Protein AF-Q110A2-F1 (afdb_monomer)

Solvent-accessible surface area (backbone atoms only — not comparable to full-atom values): 16489 Å² total; per-residue (Å²): 109,70,72,40,54,51,35,33,58,51,44,43,58,76,73,36,93,80,58,82,46,73,66,52,51,67,77,70,32,41,24,58,49,36,51,56,46,36,55,55,13,24,53,37,40,76,70,64,47,73,68,56,16,59,51,45,28,52,52,33,22,73,78,33,41,30,40,49,36,31,67,34,45,72,47,43,24,46,41,41,45,83,15,44,55,21,37,39,32,48,52,20,34,38,27,36,49,21,38,36,27,26,36,21,31,31,30,64,53,90,87,71,85,73,82,22,15,24,36,39,28,37,45,25,37,39,27,42,43,17,36,35,42,16,69,32,46,35,27,34,50,20,36,36,35,57,58,12,33,35,76,64,67,40,68,55,56,23,35,31,39,43,80,71,41,42,80,71,43,87,79,79,69,85,73,62,97,83,62,78,85,80,67,75,62,64,65,61,52,52,53,50,54,50,51,53,50,50,52,53,51,52,53,52,53,51,52,51,54,54,51,59,67,44,44,64,60,52,49,54,63,71,65,36,64,66,73,70,52,56,82,77,54,98,80,75,91,70,61,66,64,63,56,50,52,49,50,54,50,50,53,51,50,52,52,51,51,53,51,52,50,52,52,49,52,52,48,53,63,73,60,54,70,73,78,88,68,92,61,88,87,80,90,83,77,82,78,78,84,79,72,71,68,69,70,79,72,59,93,76,83,136

Organism: Trichodesmium erythraeum (strain IMS101) (NCBI:txid203124)

pLDDT: mean 77.93, std 21.56, range [31.02, 98.81]

Nearest PDB structures (foldseek):
  6wye-assembly1_E-4  TM=9.710E-01  e=3.030E-18  Neisseria gonorrhoeae
  4n69-assembly1_A  TM=9.771E-01  e=6.853E-18  Glycine max
  6wye-assembly2_D  TM=9.401E-01  e=3.825E-18  Neisseria gonorrhoeae
  6wye-assembly2_F-5  TM=9.190E-01  e=1.793E-18  Neisseria gonorrhoeae
  6wye-assembly1_A-3  TM=9.193E-01  e=2.400E-18  Neisseria gonorrhoeae

Mean predicted aligned error: 15.69 Å

Secondary structure (DSSP, 8-state):
-HHHHHHHHHHHHHH-TT---HHHHHHH-HHHHHHHHHHHHHHHHHTT--SHHHHHHHHHHHHHS-EE-TT-EE-TT-EE-S-TT-EE-TT-EE-TT-EE-TT-EEE--SS-SS--S-EE-TT-EE-TT-EEESS-EE-TT-EE-TT-EE-S-B-TT-EEETTTTEE---S-----TT-TT----HHHHHHHHHHHHHHHHHHHHHHHHHHHHHHHHHHHHHT-HHHHHGGG-TT--S-HHHHHHHHHHHHHHHHHHHHHHHHHHHHHHHS------------S---GGG--GGGGT-----

Sequence (302 aa):
MFNTLLADFRIIFERDPAARNWLEVLTCYPGFQALVFHRIAHSLYFHKVPFLPRLISHIARFLTGIEIHPGAVIGQGVFIDHGMGVVIGETAIIGDSCLIYQGVTLGGTGKETGKRHPTLGENVVVGGGAKILGNINIGSNVRIGASSVVLKDVPPNCTVVGIPGRVVDRSGVKVNPLEHGSLPDSEAKVMRALFNRINSLEEQVQLIKILQFQEPELESVVAKPHLKSFANHSNYRLTDLALFNRINYLEEQVKLIKSLQSQLLELDSTVAKPPLKSSANNYSNYDFQDLEIQDFFDGSGI

InterPro domains:
  IPR001451 Hexapeptide repeat [PF00132] (117-151)
  IPR005881 Serine O-acetyltransferase [TIGR01172] (7-166)
  IPR011004 Trimeric LpxA-like superfamily [SSF51161] (3-169)
  IPR018357 Hexapeptide transferase, conserved site [PS00101] (126-154)
  IPR042122 Serine acetyltransferase, N-terminal domain superfamily [G3DSA:1.10.3130.10] (1-66)
  IPR045304 Serine acetyltransferase, LbH domain [cd03354] (64-164)
  IPR053376 Serine acetyltransferase [NF041874] (8-170)

Radius of gyration: 33.34 Å; Cα contacts (8 Å, |Δi|>4): 469; chains: 1; bounding box: 79×40×95 Å

Foldseek 3Di:
DVVQLVQQLVLCVVPPPVCDDSVCSVPPFLQSLLVVLLVVLLVCVVVVPPPPSVVSQVVSCVVRLAHARSQEAEEGNEAEGSRHQHHHDNQEYYEENEYHYALEYQEADDDDPDRGGDYEYANEYEAHNEYEYTHEYEEHLEYEAHNEYEDYHHHYPFYWYDVPTDTQDPDNDNDDSPDNPPGDDPVVVVVVVVVVVVVVVVVVVVVLVVVVVCLVVLVVVLPPVVLVCVVPDDPDPPPPVVSVVVSVVSVVVSVVSVVVVVVVVVVVVVVVDDPPDDDDDDPDPPPPPPPPCVVVPPPDDD

Structure (mmCIF, N/CA/C/O backbone):
data_AF-Q110A2-F1
#
_entry.id   AF-Q110A2-F1
#
loop_
_atom_site.group_PDB
_atom_site.id
_atom_site.type_symbol
_atom_site.label_atom_id
_atom_site.label_alt_id
_atom_site.label_comp_id
_atom_site.label_asym_id
_atom_site.label_entity_id
_atom_site.label_seq_id
_atom_site.pdbx_PDB_ins_code
_atom_site.Cartn_x
_atom_site.Cartn_y
_atom_site.Cartn_z
_atom_site.occupancy
_atom_site.B_iso_or_equiv
_atom_site.auth_seq_id
_atom_site.auth_comp_id
_atom_site.auth_asym_id
_atom_site.auth_atom_id
_atom_site.pdbx_PDB_model_num
ATOM 1 N N . MET A 1 1 ? 4.410 -3.697 -22.179 1.00 82.69 1 MET A N 1
ATOM 2 C CA . MET A 1 1 ? 5.156 -2.538 -21.635 1.00 82.69 1 MET A CA 1
ATOM 3 C C . MET A 1 1 ? 4.561 -1.206 -22.083 1.00 82.69 1 MET A C 1
ATOM 5 O O . MET A 1 1 ? 4.140 -0.459 -21.217 1.00 82.69 1 MET A O 1
ATOM 9 N N . PHE A 1 2 ? 4.472 -0.908 -23.388 1.00 87.88 2 PHE A N 1
ATOM 10 C CA . PHE A 1 2 ? 3.959 0.391 -23.866 1.00 87.88 2 PHE A CA 1
ATOM 11 C C . PHE A 1 2 ? 2.515 0.692 -23.423 1.00 87.88 2 PHE A C 1
ATOM 13 O O . PHE A 1 2 ? 2.272 1.729 -22.818 1.00 87.88 2 PHE A O 1
ATOM 20 N N . ASN A 1 3 ? 1.582 -0.248 -23.623 1.00 91.25 3 ASN A N 1
ATOM 21 C CA . ASN A 1 3 ? 0.187 -0.084 -23.180 1.00 91.25 3 ASN A CA 1
ATOM 22 C C . ASN A 1 3 ? 0.073 0.161 -21.669 1.00 91.25 3 ASN A C 1
ATOM 24 O O . ASN A 1 3 ? -0.741 0.964 -21.232 1.00 91.25 3 ASN A O 1
ATOM 28 N N . THR A 1 4 ? 0.931 -0.491 -20.886 1.00 91.75 4 THR A N 1
ATOM 29 C CA . THR A 1 4 ? 0.972 -0.337 -19.432 1.00 91.75 4 THR A CA 1
ATOM 30 C C . THR A 1 4 ? 1.438 1.059 -19.023 1.00 91.75 4 THR A C 1
ATOM 32 O O . THR A 1 4 ? 0.806 1.689 -18.188 1.00 91.75 4 THR A O 1
ATOM 35 N N . LEU A 1 5 ? 2.498 1.574 -19.654 1.00 92.50 5 LEU A N 1
ATOM 36 C CA . LEU A 1 5 ? 2.976 2.939 -19.417 1.00 92.50 5 LEU A CA 1
ATOM 37 C C . LEU A 1 5 ? 1.936 3.988 -19.813 1.00 92.50 5 LEU A C 1
ATOM 39 O O . LEU A 1 5 ? 1.777 4.987 -19.121 1.00 92.50 5 LEU A O 1
ATOM 43 N N . LEU A 1 6 ? 1.204 3.751 -20.904 1.00 92.69 6 LEU A N 1
ATOM 44 C CA . LEU A 1 6 ? 0.083 4.606 -21.287 1.00 92.69 6 LEU A CA 1
ATOM 45 C C . LEU A 1 6 ? -1.040 4.580 -20.246 1.00 92.69 6 LEU A C 1
ATOM 47 O O . LEU A 1 6 ? -1.625 5.625 -19.981 1.00 92.69 6 LEU A O 1
ATOM 51 N N . ALA A 1 7 ? -1.343 3.419 -19.660 1.00 93.12 7 ALA A N 1
ATOM 52 C CA . ALA A 1 7 ? -2.327 3.311 -18.586 1.00 93.12 7 ALA A CA 1
ATOM 53 C C . ALA A 1 7 ? -1.874 4.067 -17.324 1.00 93.12 7 ALA A C 1
ATOM 55 O O . ALA A 1 7 ? -2.646 4.859 -16.789 1.00 93.12 7 ALA A O 1
ATOM 56 N N . ASP A 1 8 ? -0.614 3.899 -16.904 1.00 92.44 8 ASP A N 1
ATOM 57 C CA . ASP A 1 8 ? -0.038 4.630 -15.761 1.00 92.44 8 ASP A CA 1
ATOM 58 C C . ASP A 1 8 ? -0.031 6.144 -15.987 1.00 92.44 8 ASP A C 1
ATOM 60 O O . ASP A 1 8 ? -0.246 6.919 -15.064 1.00 92.44 8 ASP A O 1
ATOM 64 N N . PHE A 1 9 ? 0.209 6.580 -17.224 1.00 92.69 9 PHE A N 1
ATOM 65 C CA . PHE A 1 9 ? 0.187 7.994 -17.572 1.00 92.69 9 PHE A CA 1
ATOM 66 C C . PHE A 1 9 ? -1.236 8.569 -17.548 1.00 92.69 9 PHE A C 1
ATOM 68 O O . PHE A 1 9 ? -1.459 9.660 -17.032 1.00 92.69 9 PHE A O 1
ATOM 75 N N . ARG A 1 10 ? -2.215 7.836 -18.096 1.00 92.56 10 ARG A N 1
ATOM 76 C CA . ARG A 1 10 ? -3.616 8.281 -18.171 1.00 92.56 10 ARG A CA 1
ATOM 77 C C . ARG A 1 10 ? -4.272 8.378 -16.803 1.00 92.56 10 ARG A C 1
ATOM 79 O O . ARG A 1 10 ? -4.962 9.361 -16.552 1.00 92.56 10 ARG A O 1
ATOM 86 N N . ILE A 1 11 ? -4.027 7.409 -15.919 1.00 92.38 11 ILE A N 1
ATOM 87 C CA . ILE A 1 11 ? -4.703 7.374 -14.618 1.00 92.38 11 ILE A CA 1
ATOM 88 C C . ILE A 1 11 ? -4.364 8.587 -13.740 1.00 92.38 11 ILE A C 1
ATOM 90 O O . ILE A 1 11 ? -5.170 8.980 -12.900 1.00 92.38 11 ILE A O 1
ATOM 94 N N . ILE A 1 12 ? -3.208 9.221 -13.961 1.00 91.75 12 ILE A N 1
ATOM 95 C CA . ILE A 1 12 ? -2.804 10.439 -13.249 1.00 91.75 12 ILE A CA 1
ATOM 96 C C . ILE A 1 12 ? -3.803 11.569 -13.520 1.00 91.75 12 ILE A C 1
ATOM 98 O O . ILE A 1 12 ? -4.275 12.196 -12.581 1.00 91.75 12 ILE A O 1
ATOM 102 N N . PHE A 1 13 ? -4.213 11.766 -14.775 1.00 90.06 13 PHE A N 1
ATOM 103 C CA . PHE A 1 13 ? -5.217 12.777 -15.135 1.00 90.06 13 PHE A CA 1
ATOM 104 C C . PHE A 1 13 ? -6.618 12.450 -14.615 1.00 90.06 13 PHE A C 1
ATOM 106 O O . PHE A 1 13 ? -7.430 13.349 -14.418 1.00 90.06 13 PHE A O 1
ATOM 113 N N . GLU A 1 14 ? -6.922 11.168 -14.416 1.00 88.50 14 GLU A N 1
ATOM 114 C CA . GLU A 1 14 ? -8.217 10.731 -13.891 1.00 88.50 14 GLU A CA 1
ATOM 115 C C . GLU A 1 14 ? -8.322 10.915 -12.374 1.00 88.50 14 GLU A C 1
ATOM 117 O O . GLU A 1 14 ? -9.416 11.148 -11.859 1.00 88.50 14 GLU A O 1
ATOM 122 N N . ARG A 1 15 ? -7.204 10.776 -11.649 1.00 85.06 15 ARG A N 1
ATOM 123 C CA . ARG A 1 15 ? -7.196 10.720 -10.181 1.00 85.06 15 ARG A CA 1
ATOM 124 C C . ARG A 1 15 ? -6.574 11.919 -9.488 1.00 85.06 15 ARG A C 1
ATOM 126 O O . ARG A 1 15 ? -6.902 12.131 -8.324 1.00 85.06 15 ARG A O 1
ATOM 133 N N . ASP A 1 16 ? -5.725 12.685 -10.162 1.00 87.56 16 ASP A N 1
ATOM 134 C CA . ASP A 1 16 ? -5.108 13.880 -9.600 1.00 87.56 16 ASP A CA 1
ATOM 135 C C . ASP A 1 16 ? -5.661 15.159 -10.255 1.00 87.56 16 ASP A C 1
ATOM 137 O O . ASP A 1 16 ? -5.302 15.489 -11.388 1.00 87.56 16 ASP A O 1
ATOM 141 N N . PRO A 1 17 ? -6.499 15.935 -9.541 1.00 84.19 17 PRO A N 1
ATOM 142 C CA . PRO A 1 17 ? -6.991 17.226 -10.018 1.00 84.19 17 PRO A CA 1
ATOM 143 C C . PRO A 1 17 ? -5.889 18.265 -10.292 1.00 84.19 17 PRO A C 1
ATOM 145 O O . PRO A 1 17 ? -6.146 19.262 -10.973 1.00 84.19 17 PRO A O 1
ATOM 148 N N . ALA A 1 18 ? -4.683 18.082 -9.743 1.00 83.50 18 ALA A N 1
ATOM 149 C CA . ALA A 1 18 ? -3.544 18.963 -9.982 1.00 83.50 18 ALA A CA 1
ATOM 150 C C . ALA A 1 18 ? -2.859 18.698 -11.333 1.00 83.50 18 ALA A C 1
ATOM 152 O O . ALA A 1 18 ? -2.203 19.600 -11.855 1.00 83.50 18 ALA A O 1
ATOM 153 N N . ALA A 1 19 ? -3.064 17.524 -11.943 1.00 85.31 19 ALA A N 1
ATOM 154 C CA . ALA A 1 19 ? -2.445 17.141 -13.207 1.00 85.31 19 ALA A CA 1
ATOM 155 C C . ALA A 1 19 ? -3.079 17.885 -14.396 1.00 85.31 19 ALA A C 1
ATOM 157 O O . ALA A 1 19 ? -4.007 17.405 -15.048 1.00 85.31 19 ALA A O 1
ATOM 158 N N . ARG A 1 20 ? -2.576 19.087 -14.703 1.00 85.12 20 ARG A N 1
ATOM 159 C CA . ARG A 1 20 ? -3.152 19.955 -15.749 1.00 85.12 20 ARG A CA 1
ATOM 160 C C . ARG A 1 20 ? -2.524 19.774 -17.124 1.00 85.12 20 ARG A C 1
ATOM 162 O O . ARG A 1 20 ? -3.177 20.063 -18.125 1.00 85.12 20 ARG A O 1
ATOM 169 N N . ASN A 1 21 ? -1.265 19.343 -17.193 1.00 88.94 21 ASN A N 1
ATOM 170 C CA . ASN A 1 21 ? -0.522 19.264 -18.448 1.00 88.94 21 ASN A CA 1
ATOM 171 C C . ASN A 1 21 ? 0.341 17.998 -18.553 1.00 88.94 21 ASN A C 1
ATOM 173 O O . ASN A 1 21 ? 0.961 17.556 -17.590 1.00 88.94 21 ASN A O 1
ATOM 177 N N . TRP A 1 22 ? 0.453 17.457 -19.766 1.00 89.69 22 TRP A N 1
ATOM 178 C CA . TRP A 1 22 ? 1.228 16.246 -20.055 1.00 89.69 22 TRP A CA 1
ATOM 179 C C . TRP A 1 22 ? 2.722 16.398 -19.760 1.00 89.69 22 TRP A C 1
ATOM 181 O O . TRP A 1 22 ? 3.347 15.451 -19.283 1.00 89.69 22 TRP A O 1
ATOM 191 N N . LEU A 1 23 ? 3.290 17.583 -20.012 1.00 90.19 23 LEU A N 1
ATOM 192 C CA . LEU A 1 23 ? 4.708 17.836 -19.762 1.00 90.19 23 LEU A CA 1
ATOM 193 C C . LEU A 1 23 ? 5.007 17.832 -18.262 1.00 90.19 23 LEU A C 1
ATOM 195 O O . LEU A 1 23 ? 5.998 17.248 -17.847 1.00 90.19 23 LEU A O 1
ATOM 199 N N . GLU A 1 24 ? 4.114 18.417 -17.462 1.00 89.25 24 GLU A N 1
ATOM 200 C CA . GLU A 1 24 ? 4.211 18.428 -16.001 1.00 89.25 24 GLU A CA 1
ATOM 201 C C . GLU A 1 24 ? 4.174 17.005 -15.438 1.00 89.25 24 GLU A C 1
ATOM 203 O O . GLU A 1 24 ? 5.034 16.641 -14.642 1.00 89.25 24 GLU A O 1
ATOM 208 N N . VAL A 1 25 ? 3.257 16.163 -15.923 1.00 88.44 25 VAL A N 1
ATOM 209 C CA . VAL A 1 25 ? 3.207 14.749 -15.528 1.00 88.44 25 VAL A CA 1
ATOM 210 C C . VAL A 1 25 ? 4.492 14.011 -15.908 1.00 88.44 25 VAL A C 1
ATOM 212 O O . VAL A 1 25 ? 5.025 13.229 -15.127 1.00 88.44 25 VAL A O 1
ATOM 215 N N . LEU A 1 26 ? 5.059 14.283 -17.082 1.00 88.88 26 LEU A N 1
ATOM 216 C CA . LEU A 1 26 ? 6.294 13.626 -17.499 1.00 88.88 26 LEU A CA 1
ATOM 217 C C . LEU A 1 26 ? 7.513 14.064 -16.661 1.00 88.88 26 LEU A C 1
ATOM 219 O O . LEU A 1 26 ? 8.340 13.228 -16.287 1.00 88.88 26 LEU A O 1
ATOM 223 N N . THR A 1 27 ? 7.646 15.360 -16.363 1.00 87.62 27 THR A N 1
ATOM 224 C CA . THR A 1 27 ? 8.862 15.925 -15.749 1.00 87.62 27 THR A CA 1
ATOM 225 C C . THR A 1 27 ? 8.792 16.082 -14.234 1.00 87.62 27 THR A C 1
ATOM 227 O O . THR A 1 27 ? 9.838 16.064 -13.589 1.00 87.62 27 THR A O 1
ATOM 230 N N . CYS A 1 28 ? 7.597 16.218 -13.662 1.00 90.88 28 CYS A N 1
ATOM 231 C CA . CYS A 1 28 ? 7.397 16.624 -12.268 1.00 90.88 28 CYS A CA 1
ATOM 232 C C . CYS A 1 28 ? 6.637 15.596 -11.415 1.00 90.88 28 CYS A C 1
ATOM 234 O O . CYS A 1 28 ? 6.449 15.849 -10.229 1.00 90.88 28 CYS A O 1
ATOM 236 N N . TYR A 1 29 ? 6.227 14.444 -11.965 1.00 94.38 29 TYR A N 1
ATOM 237 C CA . TYR A 1 29 ? 5.574 13.385 -11.185 1.00 94.38 29 TYR A CA 1
ATOM 238 C C . TYR A 1 29 ? 6.570 12.264 -10.850 1.00 94.38 29 TYR A C 1
ATOM 240 O O . TYR A 1 29 ? 6.778 11.354 -11.665 1.00 94.38 29 TYR A O 1
ATOM 248 N N . PRO A 1 30 ? 7.173 12.271 -9.643 1.00 95.69 30 PRO A N 1
ATOM 249 C CA . PRO A 1 30 ? 8.173 11.275 -9.257 1.00 95.69 30 PRO A CA 1
ATOM 250 C C . PRO A 1 30 ? 7.595 9.855 -9.234 1.00 95.69 30 PRO A C 1
ATOM 252 O O . PRO A 1 30 ? 8.299 8.906 -9.572 1.00 95.69 30 PRO A O 1
ATOM 255 N N . GLY A 1 31 ? 6.304 9.707 -8.911 1.00 96.62 31 GLY A N 1
ATOM 256 C CA . GLY A 1 31 ? 5.592 8.430 -8.956 1.00 96.62 31 GLY A CA 1
ATOM 257 C C . GLY A 1 31 ? 5.600 7.781 -10.336 1.00 96.62 31 GLY A C 1
ATOM 258 O O . GLY A 1 31 ? 5.978 6.617 -10.477 1.00 96.62 31 GLY A O 1
ATOM 259 N N . PHE A 1 32 ? 5.255 8.552 -11.371 1.00 96.88 32 PHE A N 1
ATOM 260 C CA . PHE A 1 32 ? 5.284 8.082 -12.754 1.00 96.88 32 PHE A CA 1
ATOM 261 C C . PHE A 1 32 ? 6.707 7.722 -13.194 1.00 96.88 32 PHE A C 1
ATOM 263 O O . PHE A 1 32 ? 6.941 6.644 -13.742 1.00 96.88 32 PHE A O 1
ATOM 270 N N . GLN A 1 33 ? 7.678 8.588 -12.894 1.00 97.31 33 GLN A N 1
ATOM 271 C CA . GLN A 1 33 ? 9.085 8.352 -13.224 1.00 97.31 33 GLN A CA 1
ATOM 272 C C . GLN A 1 33 ? 9.612 7.066 -12.571 1.00 97.31 33 GLN A C 1
ATOM 274 O O . GLN A 1 33 ? 10.248 6.250 -13.241 1.00 97.31 33 GLN A O 1
ATOM 279 N N . ALA A 1 34 ? 9.299 6.830 -11.293 1.00 98.06 34 ALA A N 1
ATOM 280 C CA . ALA A 1 34 ? 9.682 5.611 -10.586 1.00 98.06 34 ALA A CA 1
ATOM 281 C C . ALA A 1 34 ? 9.083 4.350 -11.229 1.00 98.06 34 ALA A C 1
ATOM 283 O O . ALA A 1 34 ? 9.788 3.350 -11.374 1.00 98.06 34 ALA A O 1
ATOM 284 N N . LEU A 1 35 ? 7.822 4.401 -11.676 1.00 98.00 35 LEU A N 1
ATOM 285 C CA . LEU A 1 35 ? 7.184 3.297 -12.400 1.00 98.00 35 LEU A CA 1
ATOM 286 C C . LEU A 1 35 ? 7.859 3.025 -13.750 1.00 98.00 35 LEU A C 1
ATOM 288 O O . LEU A 1 35 ? 8.093 1.862 -14.084 1.00 98.00 35 LEU A O 1
ATOM 292 N N . VAL A 1 36 ? 8.245 4.063 -14.501 1.00 97.56 36 VAL A N 1
ATOM 293 C CA . VAL A 1 36 ? 9.000 3.913 -15.759 1.00 97.56 36 VAL A CA 1
ATOM 294 C C . VAL A 1 36 ? 10.318 3.176 -15.513 1.00 97.56 36 VAL A C 1
ATOM 296 O O . VAL A 1 36 ? 10.586 2.157 -16.158 1.00 97.56 36 VAL A O 1
ATOM 299 N N . PHE A 1 37 ? 11.121 3.640 -14.549 1.00 98.12 37 PHE A N 1
ATOM 300 C CA . PHE A 1 37 ? 12.378 2.980 -14.191 1.00 98.12 37 PHE A CA 1
ATOM 301 C C . PHE A 1 37 ? 12.156 1.546 -13.709 1.00 98.12 37 PHE A C 1
ATOM 303 O O . PHE A 1 37 ? 12.882 0.641 -14.129 1.00 98.12 37 PHE A O 1
ATOM 310 N N . HIS A 1 38 ? 11.145 1.322 -12.866 1.00 98.44 38 HIS A N 1
ATOM 311 C CA . HIS A 1 38 ? 10.806 -0.006 -12.374 1.00 98.44 38 HIS A CA 1
ATOM 312 C C . HIS A 1 38 ? 10.453 -0.951 -13.520 1.00 98.44 38 HIS A C 1
ATOM 314 O O . HIS A 1 38 ? 10.987 -2.050 -13.555 1.00 98.44 38 HIS A O 1
ATOM 320 N N . ARG A 1 39 ? 9.630 -0.549 -14.494 1.00 97.75 39 ARG A N 1
ATOM 321 C CA . ARG A 1 39 ? 9.241 -1.428 -15.611 1.00 97.75 39 ARG A CA 1
ATOM 322 C C . ARG A 1 39 ? 10.437 -1.850 -16.469 1.00 97.75 39 ARG A C 1
ATOM 324 O O . ARG A 1 39 ? 10.504 -3.006 -16.887 1.00 97.75 39 ARG A O 1
ATOM 331 N N . ILE A 1 40 ? 11.408 -0.956 -16.671 1.00 97.69 40 ILE A N 1
ATOM 332 C CA . ILE A 1 40 ? 12.677 -1.280 -17.344 1.00 97.69 40 ILE A CA 1
ATOM 333 C C . ILE A 1 40 ? 13.502 -2.251 -16.487 1.00 97.69 40 ILE A C 1
ATOM 335 O O . ILE A 1 40 ? 13.928 -3.300 -16.975 1.00 97.69 40 ILE A O 1
ATOM 339 N N . ALA A 1 41 ? 13.695 -1.937 -15.202 1.00 98.19 41 ALA A N 1
ATOM 340 C CA . ALA A 1 41 ? 14.454 -2.772 -14.272 1.00 98.19 41 ALA A CA 1
ATOM 341 C C . ALA A 1 41 ? 13.836 -4.169 -14.110 1.00 98.19 41 ALA A C 1
ATOM 343 O O . ALA A 1 41 ? 14.550 -5.165 -14.144 1.00 98.19 41 ALA A O 1
ATOM 344 N N . HIS A 1 42 ? 12.516 -4.246 -13.986 1.00 98.19 42 HIS A N 1
ATOM 345 C CA . HIS A 1 42 ? 11.735 -5.470 -13.877 1.00 98.19 42 HIS A CA 1
ATOM 346 C C . HIS A 1 42 ? 11.916 -6.346 -15.115 1.00 98.19 42 HIS A C 1
ATOM 348 O O . HIS A 1 42 ? 12.248 -7.521 -14.990 1.00 98.19 42 HIS A O 1
ATOM 354 N N . SER A 1 43 ? 11.813 -5.768 -16.318 1.00 97.25 43 SER A N 1
ATOM 355 C CA . SER A 1 43 ? 12.091 -6.502 -17.555 1.00 97.25 43 SER A CA 1
ATOM 356 C C . SER A 1 43 ? 13.495 -7.118 -17.534 1.00 97.25 43 SER A C 1
ATOM 358 O O . SER A 1 43 ? 13.644 -8.324 -17.724 1.00 97.25 43 SER A O 1
ATOM 360 N N . LEU A 1 44 ? 14.528 -6.335 -17.207 1.00 97.62 44 LEU A N 1
ATOM 361 C CA . LEU A 1 44 ? 15.908 -6.832 -17.122 1.00 97.62 44 LEU A CA 1
ATOM 362 C C . LEU A 1 44 ? 16.091 -7.900 -16.027 1.00 97.62 44 LEU A C 1
ATOM 364 O O . LEU A 1 44 ? 16.826 -8.867 -16.229 1.00 97.62 44 LEU A O 1
ATOM 368 N N . TYR A 1 45 ? 15.403 -7.754 -14.892 1.00 97.38 45 TYR A N 1
ATOM 369 C CA . TYR A 1 45 ? 15.411 -8.721 -13.792 1.00 97.38 45 TYR A CA 1
ATOM 370 C C . TYR A 1 45 ? 14.851 -10.077 -14.239 1.00 97.38 45 TYR A C 1
ATOM 372 O O . TYR A 1 45 ? 15.476 -11.109 -13.997 1.00 97.38 45 TYR A O 1
ATOM 380 N N . PHE A 1 46 ? 13.735 -10.086 -14.974 1.00 94.81 46 PHE A N 1
ATOM 381 C CA . PHE A 1 46 ? 13.139 -11.312 -15.519 1.00 94.81 46 PHE A CA 1
ATOM 382 C C . PHE A 1 46 ? 13.982 -11.962 -16.622 1.00 94.81 46 PHE A C 1
ATOM 384 O O . PHE A 1 46 ? 14.015 -13.188 -16.725 1.00 94.81 46 PHE A O 1
ATOM 391 N N . HIS A 1 47 ? 14.743 -11.172 -17.383 1.00 96.50 47 HIS A N 1
ATOM 392 C CA . HIS A 1 47 ? 15.750 -11.684 -18.322 1.00 96.50 47 HIS A CA 1
ATOM 393 C C . HIS A 1 47 ? 17.042 -12.154 -17.629 1.00 96.50 47 HIS A C 1
ATOM 395 O O . HIS A 1 47 ? 18.013 -12.491 -18.304 1.00 96.50 47 HIS A O 1
ATOM 401 N N . LYS A 1 48 ? 17.062 -12.200 -16.288 1.00 96.12 48 LYS A N 1
ATOM 402 C CA . LYS A 1 48 ? 18.197 -12.639 -15.463 1.00 96.12 48 LYS A CA 1
ATOM 403 C C . LYS A 1 48 ? 19.472 -11.823 -15.698 1.00 96.12 48 LYS A C 1
ATOM 405 O O . LYS A 1 48 ? 20.575 -12.333 -15.504 1.00 96.12 48 LYS A O 1
ATOM 410 N N . VAL A 1 49 ? 19.338 -10.552 -16.084 1.00 96.44 49 VAL A N 1
ATOM 411 C CA . VAL A 1 49 ? 20.485 -9.644 -16.186 1.00 96.44 49 VAL A CA 1
ATOM 412 C C . VAL A 1 49 ? 21.004 -9.366 -14.769 1.00 96.44 49 VAL A C 1
ATOM 414 O O . VAL A 1 49 ? 20.252 -8.851 -13.935 1.00 96.44 49 VAL A O 1
ATOM 417 N N . PRO A 1 50 ? 22.269 -9.694 -14.454 1.00 93.75 50 PRO A N 1
ATOM 418 C CA . PRO A 1 50 ? 22.813 -9.490 -13.118 1.00 93.75 50 PRO A CA 1
ATOM 419 C C . PRO A 1 50 ? 23.059 -8.001 -12.857 1.00 93.75 50 PRO A C 1
ATOM 421 O O . PRO A 1 50 ? 23.402 -7.266 -13.780 1.00 93.75 50 PRO A O 1
ATOM 424 N N . PHE A 1 51 ? 22.953 -7.577 -11.590 1.00 96.19 51 PHE A N 1
ATOM 425 C CA . PHE A 1 51 ? 23.324 -6.248 -11.062 1.00 96.19 51 PHE A CA 1
ATOM 426 C C . PHE A 1 51 ? 22.556 -5.032 -11.623 1.00 96.19 51 PHE A C 1
ATOM 428 O O . PHE A 1 51 ? 22.036 -4.229 -10.847 1.00 96.19 51 PHE A O 1
ATOM 435 N N . LEU A 1 52 ? 22.431 -4.900 -12.943 1.00 97.69 52 LEU A N 1
ATOM 436 C CA . LEU A 1 52 ? 21.859 -3.751 -13.637 1.00 97.69 52 LEU A CA 1
ATOM 437 C C . LEU A 1 52 ? 20.417 -3.416 -13.210 1.00 97.69 52 LEU A C 1
ATOM 439 O O . LEU A 1 52 ? 20.165 -2.243 -12.936 1.00 97.69 52 LEU A O 1
ATOM 443 N N . PRO A 1 53 ? 19.484 -4.382 -13.045 1.00 98.06 53 PRO A N 1
ATOM 444 C CA . PRO A 1 53 ? 18.153 -4.086 -12.509 1.00 98.06 53 PRO A CA 1
ATOM 445 C C . PRO A 1 53 ? 18.205 -3.397 -11.144 1.00 98.06 53 PRO A C 1
ATOM 447 O O . PRO A 1 53 ? 17.486 -2.431 -10.886 1.00 98.06 53 PRO A O 1
ATOM 450 N N . ARG A 1 54 ? 19.088 -3.882 -10.260 1.00 97.62 54 ARG A N 1
ATOM 451 C CA . ARG A 1 54 ? 19.242 -3.342 -8.909 1.00 97.62 54 ARG A CA 1
ATOM 452 C C . ARG A 1 54 ? 19.864 -1.948 -8.957 1.00 97.62 54 ARG A C 1
ATOM 454 O O . ARG A 1 54 ? 19.375 -1.056 -8.268 1.00 97.62 54 ARG A O 1
ATOM 461 N N . LEU A 1 55 ? 20.868 -1.728 -9.805 1.00 98.25 55 LEU A N 1
ATOM 462 C CA . LEU A 1 55 ? 21.444 -0.399 -10.015 1.00 98.25 55 LEU A CA 1
ATOM 463 C C . LEU A 1 55 ? 20.386 0.608 -10.497 1.00 98.25 55 LEU A C 1
ATOM 465 O O . LEU A 1 55 ? 20.270 1.681 -9.910 1.00 98.25 55 LEU A O 1
ATOM 469 N N . ILE A 1 56 ? 19.565 0.242 -11.489 1.00 98.38 56 ILE A N 1
ATOM 470 C CA . ILE A 1 56 ? 18.469 1.092 -11.987 1.00 98.38 56 ILE A CA 1
ATOM 471 C C . ILE A 1 56 ? 17.492 1.432 -10.858 1.00 98.38 56 ILE A C 1
ATOM 473 O O . ILE A 1 56 ? 17.135 2.598 -10.704 1.00 98.38 56 ILE A O 1
ATOM 477 N N . SER A 1 57 ? 17.111 0.458 -10.020 1.00 98.00 57 SER A N 1
ATOM 478 C CA . SER A 1 57 ? 16.227 0.728 -8.874 1.00 98.00 57 SER A CA 1
ATOM 479 C C . SER A 1 57 ? 16.822 1.727 -7.873 1.00 98.00 57 SER A C 1
ATOM 481 O O . SER A 1 57 ? 16.100 2.565 -7.339 1.00 98.00 57 SER A O 1
ATOM 483 N N . HIS A 1 58 ? 18.141 1.704 -7.655 1.00 97.94 58 HIS A N 1
ATOM 484 C CA . HIS A 1 58 ? 18.813 2.659 -6.771 1.00 97.94 58 HIS A CA 1
ATOM 485 C C . HIS A 1 58 ? 18.935 4.057 -7.380 1.00 97.94 58 HIS A C 1
ATOM 487 O O . HIS A 1 58 ? 18.793 5.037 -6.650 1.00 97.94 58 HIS A O 1
ATOM 493 N N . ILE A 1 59 ? 19.155 4.159 -8.694 1.00 98.31 59 ILE A N 1
ATOM 494 C CA . ILE A 1 59 ? 19.123 5.440 -9.414 1.00 98.31 59 ILE A CA 1
ATOM 495 C C . ILE A 1 59 ? 17.714 6.036 -9.340 1.00 98.31 59 ILE A C 1
ATOM 497 O O . ILE A 1 59 ? 17.565 7.199 -8.973 1.00 98.31 59 ILE A O 1
ATOM 501 N N . ALA A 1 60 ? 16.679 5.232 -9.599 1.00 97.94 60 ALA A N 1
ATOM 502 C CA . ALA A 1 60 ? 15.288 5.660 -9.480 1.00 97.94 60 ALA A CA 1
ATOM 503 C C . ALA A 1 60 ? 14.982 6.173 -8.068 1.00 97.94 60 ALA A C 1
ATOM 505 O O . ALA A 1 60 ? 14.445 7.270 -7.919 1.00 97.94 60 ALA A O 1
ATOM 506 N N . ARG A 1 61 ? 15.408 5.438 -7.032 1.00 98.12 61 ARG A N 1
ATOM 507 C CA . ARG A 1 61 ? 15.275 5.863 -5.633 1.00 98.12 61 ARG A CA 1
ATOM 508 C C . ARG A 1 61 ? 15.970 7.191 -5.358 1.00 98.12 61 ARG A C 1
ATOM 510 O O . ARG A 1 61 ? 15.403 8.032 -4.673 1.00 98.12 61 ARG A O 1
ATOM 517 N N . PHE A 1 62 ? 17.184 7.379 -5.867 1.00 97.94 62 PHE A N 1
ATOM 518 C CA . PHE A 1 62 ? 17.933 8.620 -5.679 1.00 97.94 62 PHE A CA 1
ATOM 519 C C . PHE A 1 62 ? 17.232 9.825 -6.3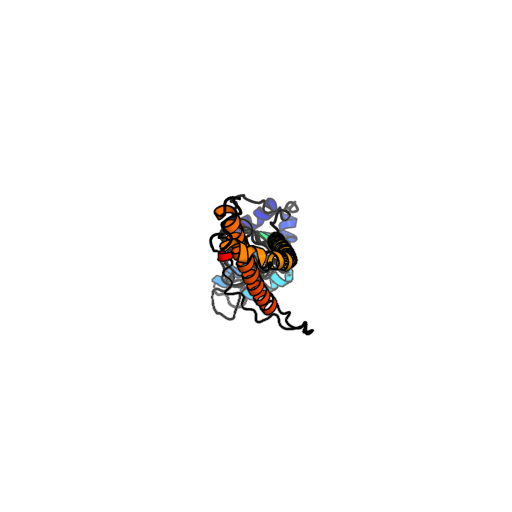24 1.00 97.94 62 PHE A C 1
ATOM 521 O O . PHE A 1 62 ? 17.183 10.889 -5.719 1.00 97.94 62 PHE A O 1
ATOM 528 N N . LEU A 1 63 ? 16.659 9.648 -7.518 1.00 97.19 63 LEU A N 1
ATOM 529 C CA . LEU A 1 63 ? 15.992 10.723 -8.259 1.00 97.19 63 LEU A CA 1
ATOM 530 C C . LEU A 1 63 ? 14.579 11.036 -7.747 1.00 97.19 63 LEU A C 1
ATOM 532 O O . LEU A 1 63 ? 14.157 12.186 -7.797 1.00 97.19 63 LEU A O 1
ATOM 536 N N . THR A 1 64 ? 13.842 10.024 -7.280 1.00 97.62 64 THR A N 1
ATOM 537 C CA . THR A 1 64 ? 12.397 10.142 -6.989 1.00 97.62 64 THR A CA 1
ATOM 538 C C . THR A 1 64 ? 12.039 10.013 -5.508 1.00 97.62 64 THR A C 1
ATOM 540 O O . THR A 1 64 ? 10.925 10.349 -5.119 1.00 97.62 64 THR A O 1
ATOM 543 N N . GLY A 1 65 ? 12.942 9.491 -4.671 1.00 97.94 65 GLY A N 1
ATOM 544 C CA . GLY A 1 65 ? 12.647 9.143 -3.278 1.00 97.94 65 GLY A CA 1
ATOM 545 C C . GLY A 1 65 ? 11.782 7.886 -3.100 1.00 97.94 65 GLY A C 1
ATOM 546 O O . GLY A 1 65 ? 11.406 7.576 -1.969 1.00 97.94 65 GLY A O 1
ATOM 547 N N . ILE A 1 66 ? 11.474 7.162 -4.185 1.00 98.69 66 ILE A N 1
ATOM 548 C CA . ILE A 1 66 ? 10.646 5.947 -4.193 1.00 98.69 66 ILE A CA 1
ATOM 549 C C . ILE A 1 66 ? 11.545 4.722 -4.397 1.00 98.69 66 ILE A C 1
ATOM 551 O O . ILE A 1 66 ? 12.254 4.615 -5.399 1.00 98.69 66 ILE A O 1
ATOM 555 N N . GLU A 1 67 ? 11.506 3.763 -3.473 1.00 98.50 67 GLU A N 1
ATOM 556 C CA . GLU A 1 67 ? 12.222 2.493 -3.601 1.00 98.50 67 GLU A CA 1
ATOM 557 C C . GLU A 1 67 ? 11.279 1.386 -4.080 1.00 98.50 67 GLU A C 1
ATOM 559 O O . GLU A 1 67 ? 10.376 0.969 -3.358 1.00 98.50 67 GLU A O 1
ATOM 564 N N . ILE A 1 68 ? 11.518 0.869 -5.289 1.00 98.69 68 ILE A N 1
ATOM 565 C CA . ILE A 1 68 ? 10.796 -0.287 -5.834 1.00 98.69 68 ILE A CA 1
ATOM 566 C C . ILE A 1 68 ? 11.804 -1.368 -6.196 1.00 98.69 68 ILE A C 1
ATOM 568 O O . ILE A 1 68 ? 12.662 -1.175 -7.061 1.00 98.69 68 ILE A O 1
ATOM 572 N N . HIS A 1 69 ? 11.697 -2.528 -5.556 1.00 98.50 69 HIS A N 1
ATOM 573 C CA . HIS A 1 69 ? 12.537 -3.663 -5.904 1.00 98.50 69 HIS A CA 1
ATOM 574 C C . HIS A 1 69 ? 12.235 -4.150 -7.340 1.00 98.50 69 HIS A C 1
ATOM 576 O O . HIS A 1 69 ? 11.062 -4.297 -7.685 1.00 98.50 69 HIS A O 1
ATOM 582 N N . PRO A 1 70 ? 13.242 -4.481 -8.176 1.00 98.38 70 PRO A N 1
ATOM 583 C CA . PRO A 1 70 ? 13.002 -4.950 -9.549 1.00 98.38 70 PRO A CA 1
ATOM 584 C C . PRO A 1 70 ? 12.112 -6.196 -9.646 1.00 98.38 70 PRO A C 1
ATOM 586 O O . PRO A 1 70 ? 11.342 -6.326 -10.586 1.00 98.38 70 PRO A O 1
ATOM 589 N N . GLY A 1 71 ? 12.197 -7.092 -8.660 1.00 97.75 71 GLY A N 1
ATOM 590 C CA . GLY A 1 71 ? 11.360 -8.296 -8.565 1.00 97.75 71 GLY A CA 1
ATOM 591 C C . GLY A 1 71 ? 9.880 -8.066 -8.220 1.00 97.75 71 GLY A C 1
ATOM 592 O O . GLY A 1 71 ? 9.089 -8.989 -8.402 1.00 97.75 71 GLY A O 1
ATOM 593 N N . ALA A 1 72 ? 9.492 -6.869 -7.755 1.00 98.38 72 ALA A N 1
ATOM 594 C CA . ALA A 1 72 ? 8.094 -6.575 -7.439 1.00 98.38 72 ALA A CA 1
ATOM 595 C C . ALA A 1 72 ? 7.232 -6.662 -8.705 1.00 98.38 72 ALA A C 1
ATOM 597 O O . ALA A 1 72 ? 7.676 -6.266 -9.781 1.00 98.38 72 ALA A O 1
ATOM 598 N N . VAL A 1 73 ? 6.002 -7.156 -8.581 1.00 98.50 73 VAL A N 1
ATOM 599 C CA . VAL A 1 73 ? 5.051 -7.251 -9.694 1.00 98.50 73 VAL A CA 1
ATOM 600 C C . VAL A 1 73 ? 4.036 -6.125 -9.558 1.00 98.50 73 VAL A C 1
ATOM 602 O O . VAL A 1 73 ? 3.316 -6.063 -8.564 1.00 98.50 73 VAL A O 1
ATOM 605 N N . ILE A 1 74 ? 3.981 -5.237 -10.550 1.00 98.50 74 ILE A N 1
ATOM 606 C CA . ILE A 1 74 ? 3.106 -4.060 -10.538 1.00 98.50 74 ILE A CA 1
ATOM 607 C C . ILE A 1 74 ? 2.191 -4.076 -11.762 1.00 98.50 74 ILE A C 1
ATOM 609 O O . ILE A 1 74 ? 2.668 -4.051 -12.904 1.00 98.50 74 ILE A O 1
ATOM 613 N N . GLY A 1 75 ? 0.886 -4.080 -11.491 1.00 97.69 75 GLY A N 1
ATOM 614 C CA . GLY A 1 75 ? -0.197 -4.014 -12.463 1.00 97.69 75 GLY A CA 1
ATOM 615 C C . GLY A 1 75 ? -0.218 -2.730 -13.296 1.00 97.69 75 GLY A C 1
ATOM 616 O O . GLY A 1 75 ? 0.720 -1.923 -13.295 1.00 97.69 75 GLY A O 1
ATOM 617 N N . GLN A 1 76 ? -1.287 -2.555 -14.063 1.00 96.94 76 GLN A N 1
ATOM 618 C CA . GLN A 1 76 ? -1.493 -1.410 -14.948 1.00 96.94 76 GLN A CA 1
ATOM 619 C C . GLN A 1 76 ? -2.271 -0.301 -14.246 1.00 96.94 76 GLN A C 1
ATOM 621 O O . GLN A 1 76 ? -3.163 -0.572 -13.442 1.00 96.94 76 GLN A O 1
ATOM 626 N N . GLY A 1 77 ? -1.958 0.954 -14.575 1.00 95.25 77 GLY A N 1
ATOM 627 C CA . GLY A 1 77 ? -2.661 2.092 -13.991 1.00 95.25 77 GLY A CA 1
ATOM 628 C C . GLY A 1 77 ? -2.383 2.223 -12.496 1.00 95.25 77 GLY A C 1
ATOM 629 O O . GLY A 1 77 ? -3.242 2.666 -11.750 1.00 95.25 77 GLY A O 1
ATOM 630 N N . VAL A 1 78 ? -1.212 1.804 -12.018 1.00 97.56 78 VAL A N 1
ATOM 631 C CA . VAL A 1 78 ? -0.848 2.077 -10.624 1.00 97.56 78 VAL A CA 1
ATOM 632 C C . VAL A 1 78 ? -0.443 3.539 -10.531 1.00 97.56 78 VAL A C 1
ATOM 634 O O . VAL A 1 78 ? 0.393 4.005 -11.301 1.00 97.56 78 VAL A O 1
ATOM 637 N N . PHE A 1 79 ? -1.027 4.261 -9.581 1.00 97.19 79 PHE A N 1
ATOM 638 C CA . PHE A 1 79 ? -0.705 5.655 -9.328 1.00 97.19 79 PHE A CA 1
ATOM 639 C C . PHE A 1 79 ? 0.003 5.781 -7.979 1.00 97.19 79 PHE A C 1
ATOM 641 O O . PHE A 1 79 ? -0.556 5.446 -6.936 1.00 97.19 79 PHE A O 1
ATOM 648 N N . ILE A 1 80 ? 1.254 6.242 -8.007 1.00 97.69 80 ILE A N 1
ATOM 649 C CA . ILE A 1 80 ? 2.006 6.607 -6.807 1.00 97.69 80 ILE A CA 1
ATOM 650 C C . ILE A 1 80 ? 1.945 8.130 -6.683 1.00 97.69 80 ILE A C 1
ATOM 652 O O . ILE A 1 80 ? 2.613 8.832 -7.441 1.00 97.69 80 ILE A O 1
ATOM 656 N N . ASP A 1 81 ? 1.138 8.629 -5.755 1.00 94.88 81 ASP A N 1
ATOM 657 C CA . ASP A 1 81 ? 0.934 10.062 -5.557 1.00 94.88 81 ASP A CA 1
ATOM 658 C C . ASP A 1 81 ? 1.870 10.607 -4.472 1.00 94.88 81 ASP A C 1
ATOM 660 O O . ASP A 1 81 ? 2.055 9.977 -3.424 1.00 94.88 81 ASP A O 1
ATOM 664 N N . HIS A 1 82 ? 2.488 11.760 -4.747 1.00 93.75 82 HIS A N 1
ATOM 665 C CA . HIS A 1 82 ? 3.604 12.397 -4.028 1.00 93.75 82 HIS A CA 1
ATOM 666 C C . HIS A 1 82 ? 4.878 11.535 -3.883 1.00 93.75 82 HIS A C 1
ATOM 668 O O . HIS A 1 82 ? 5.989 12.014 -4.104 1.00 93.75 82 HIS A O 1
ATOM 674 N N . GLY A 1 83 ? 4.742 10.259 -3.523 1.00 91.94 83 GLY A N 1
ATOM 675 C CA . GLY A 1 83 ? 5.729 9.191 -3.661 1.00 91.94 83 GLY A CA 1
ATOM 676 C C . GLY A 1 83 ? 6.894 9.184 -2.673 1.00 91.94 83 GLY A C 1
ATOM 677 O O . GLY A 1 83 ? 7.436 8.117 -2.393 1.00 91.94 83 GLY A O 1
ATOM 678 N N . MET A 1 84 ? 7.274 10.321 -2.091 1.00 97.69 84 MET A N 1
ATOM 679 C CA . MET A 1 84 ? 8.433 10.393 -1.193 1.00 97.69 84 MET A CA 1
ATOM 680 C C . MET A 1 84 ? 8.357 9.348 -0.065 1.00 97.69 84 MET A C 1
ATOM 682 O O . MET A 1 84 ? 7.379 9.292 0.681 1.00 97.69 84 MET A O 1
ATOM 686 N N . GLY A 1 85 ? 9.396 8.522 0.077 1.00 97.50 85 GLY A N 1
ATOM 687 C CA . GLY A 1 85 ? 9.490 7.516 1.137 1.00 97.50 85 GLY A CA 1
ATOM 688 C C . GLY A 1 85 ? 8.636 6.262 0.918 1.00 97.50 85 GLY A C 1
ATOM 689 O O . GLY A 1 85 ? 8.472 5.482 1.856 1.00 97.50 85 GLY A O 1
ATOM 690 N N . VAL A 1 86 ? 8.085 6.055 -0.283 1.00 98.81 86 VAL A N 1
ATOM 691 C CA . VAL A 1 86 ? 7.439 4.787 -0.647 1.00 98.81 86 VAL A CA 1
ATOM 692 C C . VAL A 1 86 ? 8.490 3.683 -0.777 1.00 98.81 86 VAL A C 1
ATOM 694 O O . VAL A 1 86 ? 9.518 3.866 -1.429 1.00 98.81 86 VAL A O 1
ATOM 697 N N . VAL A 1 87 ? 8.220 2.522 -0.175 1.00 98.75 87 VAL A N 1
ATOM 698 C CA . VAL A 1 87 ? 9.095 1.341 -0.205 1.00 98.75 87 VAL A CA 1
ATOM 699 C C . VAL A 1 87 ? 8.287 0.105 -0.596 1.00 98.75 87 VAL A C 1
ATOM 701 O O . VAL A 1 87 ? 7.387 -0.311 0.132 1.00 98.75 87 VAL A O 1
ATOM 704 N N . ILE A 1 88 ? 8.628 -0.508 -1.728 1.00 98.75 88 ILE A N 1
ATOM 705 C CA . ILE A 1 88 ? 7.972 -1.699 -2.279 1.00 98.75 88 ILE A CA 1
ATOM 706 C C . ILE A 1 88 ? 9.002 -2.824 -2.392 1.00 98.75 88 ILE A C 1
ATOM 708 O O . ILE A 1 88 ? 9.957 -2.749 -3.172 1.00 98.75 88 ILE A O 1
ATOM 712 N N . GLY A 1 89 ? 8.820 -3.868 -1.585 1.00 97.88 89 GLY A N 1
ATOM 713 C CA . GLY A 1 89 ? 9.781 -4.957 -1.483 1.00 97.88 89 GLY A CA 1
ATOM 714 C C . GLY A 1 89 ? 9.718 -5.997 -2.604 1.00 97.88 89 GLY A C 1
ATOM 715 O O . GLY A 1 89 ? 8.815 -6.017 -3.433 1.00 97.88 89 GLY A O 1
ATOM 716 N N . GLU A 1 90 ? 10.712 -6.888 -2.615 1.00 97.44 90 GLU A N 1
ATOM 717 C CA . GLU A 1 90 ? 11.005 -7.815 -3.720 1.00 97.44 90 GLU A CA 1
ATOM 718 C C . GLU A 1 90 ? 9.838 -8.668 -4.186 1.00 97.44 90 GLU A C 1
ATOM 720 O O . GLU A 1 90 ? 9.656 -8.837 -5.381 1.00 97.44 90 GLU A O 1
ATOM 725 N N . THR A 1 91 ? 9.086 -9.239 -3.255 1.00 97.31 91 THR A N 1
ATOM 726 C CA . THR A 1 91 ? 8.023 -10.195 -3.581 1.00 97.31 91 THR A CA 1
ATOM 727 C C . THR A 1 91 ? 6.644 -9.560 -3.493 1.00 97.31 91 THR A C 1
ATOM 729 O O . THR A 1 91 ? 5.650 -10.277 -3.404 1.00 97.31 91 THR A O 1
ATOM 732 N N . ALA A 1 92 ? 6.570 -8.225 -3.475 1.00 98.50 92 ALA A N 1
ATOM 733 C CA . ALA A 1 92 ? 5.306 -7.507 -3.443 1.00 98.50 92 ALA A CA 1
ATOM 734 C C . ALA A 1 92 ? 4.570 -7.688 -4.774 1.00 98.50 92 ALA A C 1
ATOM 736 O O . ALA A 1 92 ? 5.187 -7.704 -5.841 1.00 98.50 92 ALA A O 1
ATOM 737 N N . ILE A 1 93 ? 3.251 -7.828 -4.696 1.00 98.81 93 ILE A N 1
ATOM 738 C CA . ILE A 1 93 ? 2.369 -7.885 -5.863 1.00 98.81 93 ILE A CA 1
ATOM 739 C C . ILE A 1 93 ? 1.343 -6.771 -5.692 1.00 98.81 93 ILE A C 1
ATOM 741 O O . ILE A 1 93 ? 0.721 -6.675 -4.637 1.00 98.81 93 ILE A O 1
ATOM 745 N N . ILE A 1 94 ? 1.189 -5.925 -6.703 1.00 98.75 94 ILE A N 1
ATOM 746 C CA . ILE A 1 94 ? 0.262 -4.793 -6.705 1.00 98.75 94 ILE A CA 1
ATOM 747 C C . ILE A 1 94 ? -0.666 -4.951 -7.903 1.00 98.75 94 ILE A C 1
ATOM 749 O O . ILE A 1 94 ? -0.193 -4.959 -9.039 1.00 98.75 94 ILE A O 1
ATOM 753 N N . GLY A 1 95 ? -1.965 -5.096 -7.643 1.00 98.44 95 GLY A N 1
ATOM 754 C CA . GLY A 1 95 ? -2.993 -5.201 -8.671 1.00 98.44 95 GLY A CA 1
ATOM 755 C C . GLY A 1 95 ? -3.222 -3.901 -9.443 1.00 98.44 95 GLY A C 1
ATOM 756 O O . GLY A 1 95 ? -2.655 -2.847 -9.139 1.00 98.44 95 GLY A O 1
ATOM 757 N N . ASP A 1 96 ? -4.079 -3.983 -10.454 1.00 98.19 96 ASP A N 1
ATOM 758 C CA . ASP A 1 96 ? -4.371 -2.867 -11.350 1.00 98.19 96 ASP A CA 1
ATOM 759 C C . ASP A 1 96 ? -5.088 -1.716 -10.625 1.00 98.19 96 ASP A C 1
ATOM 761 O O . ASP A 1 96 ? -5.834 -1.916 -9.659 1.00 98.19 96 ASP A O 1
ATOM 765 N N . SER A 1 97 ? -4.880 -0.489 -11.108 1.00 96.56 97 SER A N 1
ATOM 766 C CA . SER A 1 97 ? -5.582 0.715 -10.640 1.00 96.56 97 SER A CA 1
ATOM 767 C C . SER A 1 97 ? -5.415 1.028 -9.142 1.00 96.56 97 SER A C 1
ATOM 769 O O . SER A 1 97 ? -6.258 1.708 -8.541 1.00 96.56 97 SER A O 1
ATOM 771 N N . CYS A 1 98 ? -4.340 0.544 -8.514 1.00 98.00 98 CYS A N 1
ATOM 772 C CA . CYS A 1 98 ? -4.006 0.878 -7.129 1.00 98.00 98 CYS A CA 1
ATOM 773 C C . CYS A 1 98 ? -3.523 2.329 -6.992 1.00 98.00 98 CYS A C 1
ATOM 775 O O . CYS A 1 98 ? -2.839 2.851 -7.871 1.00 98.00 98 CYS A O 1
ATOM 777 N N . LEU A 1 99 ? -3.845 2.962 -5.864 1.00 97.75 99 LEU A N 1
ATOM 778 C CA . LEU A 1 99 ? -3.358 4.288 -5.478 1.00 97.75 99 LEU A CA 1
ATOM 779 C C . LEU A 1 99 ? -2.501 4.171 -4.219 1.00 97.75 99 LEU A C 1
ATOM 781 O O . LEU A 1 99 ? -2.960 3.644 -3.207 1.00 97.75 99 LEU A O 1
ATOM 785 N N . ILE A 1 100 ? -1.268 4.661 -4.277 1.00 98.31 100 ILE A N 1
ATOM 786 C CA . ILE A 1 100 ? -0.294 4.578 -3.188 1.00 98.31 100 ILE A CA 1
ATOM 787 C C . ILE A 1 100 ? 0.222 5.980 -2.885 1.00 98.31 100 ILE A C 1
ATOM 789 O O . ILE A 1 100 ? 0.829 6.614 -3.742 1.00 98.31 100 ILE A O 1
ATOM 793 N N . TYR A 1 101 ? 0.011 6.445 -1.660 1.00 98.00 101 TYR A N 1
ATOM 794 C CA . TYR A 1 101 ? 0.493 7.749 -1.207 1.00 98.00 101 TYR A CA 1
ATOM 795 C C . TYR A 1 101 ? 1.931 7.696 -0.662 1.00 98.00 101 TYR A C 1
ATOM 797 O O . TYR A 1 101 ? 2.525 6.629 -0.484 1.00 98.00 101 TYR A O 1
ATOM 805 N N . GLN A 1 102 ? 2.495 8.865 -0.358 1.00 98.31 102 GLN A N 1
ATOM 806 C CA . GLN A 1 102 ? 3.827 9.030 0.224 1.00 98.31 102 GLN A CA 1
ATOM 807 C C . GLN A 1 102 ? 4.033 8.214 1.510 1.00 98.31 102 GLN A C 1
ATOM 809 O O . GLN A 1 102 ? 3.113 8.004 2.298 1.00 98.31 102 GLN A O 1
ATOM 814 N N . GLY A 1 103 ? 5.268 7.784 1.768 1.00 98.19 103 GLY A N 1
ATOM 815 C CA . GLY A 1 103 ? 5.660 7.105 3.007 1.00 98.19 103 GLY A CA 1
ATOM 816 C C . GLY A 1 103 ? 5.078 5.700 3.200 1.00 98.19 103 GLY A C 1
ATOM 817 O O . GLY A 1 103 ? 5.224 5.130 4.286 1.00 98.19 103 GLY A O 1
ATOM 818 N N . VAL A 1 104 ? 4.393 5.140 2.201 1.00 98.75 104 VAL A N 1
ATOM 819 C CA . VAL A 1 104 ? 3.836 3.785 2.273 1.00 98.75 104 VAL A CA 1
ATOM 820 C C . VAL A 1 104 ? 4.944 2.733 2.242 1.00 98.75 104 VAL A C 1
ATOM 822 O O . VAL A 1 104 ? 5.917 2.852 1.504 1.00 98.75 104 VAL A O 1
ATOM 825 N N . THR A 1 105 ? 4.795 1.657 3.013 1.00 98.75 105 THR A N 1
ATOM 826 C CA . THR A 1 105 ? 5.706 0.505 2.953 1.00 98.75 105 THR A CA 1
ATOM 827 C C . THR A 1 105 ? 4.937 -0.782 2.697 1.00 98.75 105 THR A C 1
ATOM 829 O O . THR A 1 105 ? 4.078 -1.153 3.493 1.00 98.75 105 THR A O 1
ATOM 832 N N . LEU A 1 106 ? 5.299 -1.484 1.623 1.00 98.56 106 LEU A N 1
ATOM 833 C CA . LEU A 1 106 ? 4.924 -2.870 1.342 1.00 98.56 106 LEU A CA 1
ATOM 834 C C . LEU A 1 106 ? 6.124 -3.753 1.701 1.00 98.56 106 LEU A C 1
ATOM 836 O O . LEU A 1 106 ? 6.980 -4.053 0.863 1.00 98.56 106 LEU A O 1
ATOM 840 N N . GLY A 1 107 ? 6.230 -4.065 2.991 1.00 96.81 107 GLY A N 1
ATOM 841 C CA . GLY A 1 107 ? 7.432 -4.600 3.627 1.00 96.81 107 GLY A CA 1
ATOM 842 C C . GLY A 1 107 ? 7.338 -6.083 3.970 1.00 96.81 107 GLY A C 1
ATOM 843 O O . GLY A 1 107 ? 6.254 -6.656 4.045 1.00 96.81 107 GLY A O 1
ATOM 844 N N . GLY A 1 108 ? 8.494 -6.709 4.173 1.00 93.06 108 GLY A N 1
ATOM 845 C CA . GLY A 1 108 ? 8.572 -8.086 4.648 1.00 93.06 108 GLY A CA 1
ATOM 846 C C . GLY A 1 108 ? 8.530 -8.196 6.169 1.00 93.06 108 GLY A C 1
ATOM 847 O O . GLY A 1 108 ? 8.845 -7.238 6.872 1.00 93.06 108 GLY A O 1
ATOM 848 N N . THR A 1 109 ? 8.190 -9.380 6.673 1.00 86.00 109 THR A N 1
ATOM 849 C CA . THR A 1 109 ? 8.368 -9.763 8.082 1.00 86.00 109 THR A CA 1
ATOM 850 C C . THR A 1 109 ? 9.288 -10.982 8.182 1.00 86.00 109 THR A C 1
ATOM 852 O O . THR A 1 109 ? 9.353 -11.803 7.267 1.00 86.00 109 THR A O 1
ATOM 855 N N . GLY A 1 110 ? 10.025 -11.093 9.291 1.00 77.19 110 GLY A N 1
ATOM 856 C CA . GLY A 1 110 ? 10.892 -12.244 9.571 1.00 77.19 110 GLY A CA 1
ATOM 857 C C . GLY A 1 110 ? 12.155 -12.345 8.700 1.00 77.19 110 GLY A C 1
ATOM 858 O O . GLY A 1 110 ? 12.554 -11.400 8.019 1.00 77.19 110 GLY A O 1
ATOM 859 N N . LYS A 1 111 ? 12.817 -13.509 8.772 1.00 68.81 111 LYS A N 1
ATOM 860 C CA . LYS A 1 111 ? 14.032 -13.856 8.000 1.00 68.81 111 LYS A CA 1
ATOM 861 C C . LYS A 1 111 ? 13.776 -14.921 6.927 1.00 68.81 111 LYS A C 1
ATOM 863 O O . LYS A 1 111 ? 14.725 -15.470 6.373 1.00 68.81 111 LYS A O 1
ATOM 868 N N . GLU A 1 112 ? 12.515 -15.243 6.666 1.00 65.81 112 GLU A N 1
ATOM 869 C CA . GLU A 1 112 ? 12.168 -16.324 5.752 1.00 65.81 112 GLU A CA 1
ATOM 870 C C . GLU A 1 112 ? 12.500 -15.969 4.302 1.00 65.81 112 GLU A C 1
ATOM 872 O O . GLU A 1 112 ? 12.359 -14.827 3.849 1.00 65.81 112 GLU A O 1
ATOM 877 N N . THR A 1 113 ? 12.983 -16.970 3.572 1.00 77.94 113 THR A N 1
ATOM 878 C CA . THR A 1 113 ? 13.293 -16.860 2.152 1.00 77.94 113 THR A CA 1
ATOM 879 C C . THR A 1 113 ? 12.028 -17.117 1.330 1.00 77.94 113 THR A C 1
ATOM 881 O O . THR A 1 113 ? 11.204 -17.959 1.670 1.00 77.94 113 THR A O 1
ATOM 884 N N . GLY A 1 114 ? 11.848 -16.370 0.235 1.00 88.75 114 GLY A N 1
ATOM 885 C CA . GLY A 1 114 ? 10.679 -16.497 -0.646 1.00 88.75 114 GLY A CA 1
ATOM 886 C C . GLY A 1 114 ? 9.660 -15.357 -0.523 1.00 88.75 114 GLY A C 1
ATOM 887 O O . GLY A 1 114 ? 10.024 -14.186 -0.329 1.00 88.75 114 GLY A O 1
ATOM 888 N N . LYS A 1 115 ? 8.375 -15.682 -0.730 1.00 94.19 115 LYS A N 1
ATOM 889 C CA . LYS A 1 115 ? 7.259 -14.723 -0.720 1.00 94.19 115 LYS A CA 1
ATOM 890 C C . LYS A 1 115 ? 7.005 -14.245 0.713 1.00 94.19 115 LYS A C 1
ATOM 892 O O . LYS A 1 115 ? 6.587 -15.011 1.567 1.00 94.19 115 LYS A O 1
ATOM 897 N N . ARG A 1 116 ? 7.282 -12.962 0.951 1.00 95.75 116 ARG A N 1
ATOM 898 C CA . ARG A 1 116 ? 7.310 -12.341 2.288 1.00 95.75 116 ARG A CA 1
ATOM 899 C C . ARG A 1 116 ? 6.740 -10.929 2.328 1.00 95.75 116 ARG A C 1
ATOM 901 O O . ARG A 1 116 ? 6.638 -10.364 3.402 1.00 95.75 116 ARG A O 1
ATOM 908 N N . HIS A 1 117 ? 6.407 -10.362 1.174 1.00 97.88 117 HIS A N 1
ATOM 909 C CA . HIS A 1 117 ? 5.813 -9.032 1.053 1.00 97.88 117 HIS A CA 1
ATOM 910 C C . HIS A 1 117 ? 4.331 -9.146 0.673 1.00 97.88 117 HIS A C 1
ATOM 912 O O . HIS A 1 117 ? 3.929 -10.198 0.164 1.00 97.88 117 HIS A O 1
ATOM 918 N N . PRO A 1 118 ? 3.537 -8.075 0.826 1.00 98.25 118 PRO A N 1
ATOM 919 C CA . PRO A 1 118 ? 2.096 -8.127 0.609 1.00 98.25 118 PRO A CA 1
ATOM 920 C C . PRO A 1 118 ? 1.683 -8.390 -0.842 1.00 98.25 118 PRO A C 1
ATOM 922 O O . PRO A 1 118 ? 2.455 -8.194 -1.788 1.00 98.25 118 PRO A O 1
ATOM 925 N N . THR A 1 119 ? 0.435 -8.812 -1.008 1.00 98.69 119 THR A N 1
ATOM 926 C CA . THR A 1 119 ? -0.281 -8.890 -2.284 1.00 98.69 119 THR A CA 1
ATOM 927 C C . THR A 1 119 ? -1.499 -7.981 -2.201 1.00 98.69 119 THR A C 1
ATOM 929 O O . THR A 1 119 ? -2.362 -8.187 -1.354 1.00 98.69 119 THR A O 1
ATOM 932 N N . LEU A 1 120 ? -1.568 -6.968 -3.058 1.00 98.75 120 LEU A N 1
ATOM 933 C CA . LEU A 1 120 ? -2.698 -6.051 -3.159 1.00 98.75 120 LEU A CA 1
ATOM 934 C C . LEU A 1 120 ? -3.548 -6.459 -4.361 1.00 98.75 120 LEU A C 1
ATOM 936 O O . LEU A 1 120 ? -3.015 -6.650 -5.454 1.00 98.75 120 LEU A O 1
ATOM 940 N N . GLY A 1 121 ? -4.857 -6.576 -4.153 1.00 98.44 121 GLY A N 1
ATOM 941 C CA . GLY A 1 121 ? -5.845 -6.737 -5.211 1.00 98.44 121 GLY A CA 1
ATOM 942 C C . GLY A 1 121 ? -6.000 -5.474 -6.059 1.00 98.44 121 GLY A C 1
ATOM 943 O O . GLY A 1 121 ? -5.202 -4.542 -5.992 1.00 98.44 121 GLY A O 1
ATOM 944 N N . GLU A 1 122 ? -7.051 -5.434 -6.866 1.00 98.06 122 GLU A N 1
ATOM 945 C CA . GLU A 1 122 ? -7.325 -4.305 -7.759 1.00 98.06 122 GLU A CA 1
ATOM 946 C C . GLU A 1 122 ? -7.972 -3.135 -7.014 1.00 98.06 122 GLU A C 1
ATOM 948 O O . GLU A 1 122 ? -8.724 -3.330 -6.057 1.00 98.06 122 GLU A O 1
ATOM 953 N N . ASN A 1 123 ? -7.744 -1.908 -7.489 1.00 96.06 123 ASN A N 1
ATOM 954 C CA . ASN A 1 123 ? -8.353 -0.687 -6.948 1.00 96.06 123 ASN A CA 1
ATOM 955 C C . ASN A 1 123 ? -8.109 -0.476 -5.441 1.00 96.06 123 ASN A C 1
ATOM 957 O O . ASN A 1 123 ? -8.938 0.125 -4.754 1.00 96.06 123 ASN A O 1
ATOM 961 N N . VAL A 1 124 ? -6.992 -0.979 -4.909 1.00 97.81 124 VAL A N 1
ATOM 962 C CA . VAL A 1 124 ? -6.617 -0.750 -3.511 1.00 97.81 124 VAL A CA 1
ATOM 963 C C . VAL A 1 124 ? -6.067 0.666 -3.358 1.00 97.81 124 VAL A C 1
ATOM 965 O O . VAL A 1 124 ? -5.232 1.111 -4.146 1.00 97.81 124 VAL A O 1
ATOM 968 N N . VAL A 1 125 ? -6.521 1.373 -2.326 1.00 97.50 125 VAL A N 1
ATOM 969 C CA . VAL A 1 125 ? -6.015 2.698 -1.951 1.00 97.50 125 VAL A CA 1
ATOM 970 C C . VAL A 1 125 ? -5.232 2.565 -0.654 1.00 97.50 125 VAL A C 1
ATOM 972 O O . VAL A 1 125 ? -5.776 2.123 0.358 1.00 97.50 125 VAL A O 1
ATOM 975 N N . VAL A 1 126 ? -3.963 2.962 -0.672 1.00 98.12 126 VAL A N 1
ATOM 976 C CA . VAL A 1 126 ? -3.076 2.918 0.490 1.00 98.12 126 VAL A CA 1
ATOM 977 C C . VAL A 1 126 ? -2.710 4.338 0.900 1.00 98.12 126 VAL A C 1
ATOM 979 O O . VAL A 1 126 ? -1.921 5.006 0.232 1.00 98.12 126 VAL A O 1
ATOM 982 N N . GLY A 1 127 ? -3.305 4.789 2.002 1.00 97.00 127 GLY A N 1
ATOM 983 C CA . GLY A 1 127 ? -3.115 6.118 2.569 1.00 97.00 127 GLY A CA 1
ATOM 984 C C . GLY A 1 127 ? -1.674 6.390 2.997 1.00 97.00 127 GLY A C 1
ATOM 985 O O . GLY A 1 127 ? -0.907 5.477 3.313 1.00 97.00 127 GLY A O 1
ATOM 986 N N . GLY A 1 128 ? -1.316 7.675 3.033 1.00 97.75 128 GLY A N 1
ATOM 987 C CA . GLY A 1 128 ? 0.052 8.113 3.296 1.00 97.75 128 GLY A CA 1
ATOM 988 C C . GLY A 1 128 ? 0.598 7.570 4.616 1.00 97.75 128 GLY A C 1
ATOM 989 O O . GLY A 1 128 ? -0.096 7.535 5.630 1.00 97.75 128 GLY A O 1
ATOM 990 N N . GLY A 1 129 ? 1.843 7.108 4.608 1.00 97.69 129 GLY A N 1
ATOM 991 C CA . GLY A 1 129 ? 2.520 6.585 5.792 1.00 97.69 129 GLY A CA 1
ATOM 992 C C . GLY A 1 129 ? 2.095 5.180 6.228 1.00 97.69 129 GLY A C 1
ATOM 993 O O . GLY A 1 129 ? 2.704 4.655 7.163 1.00 97.69 129 GLY A O 1
ATOM 994 N N . ALA A 1 130 ? 1.116 4.538 5.582 1.00 98.44 130 ALA A N 1
ATOM 995 C CA . ALA A 1 130 ? 0.676 3.198 5.969 1.00 98.44 130 ALA A CA 1
ATOM 996 C C . ALA A 1 130 ? 1.777 2.134 5.786 1.00 98.44 130 ALA A C 1
ATOM 998 O O . ALA A 1 130 ? 2.635 2.225 4.904 1.00 98.44 130 ALA A O 1
ATOM 999 N N . LYS A 1 131 ? 1.760 1.106 6.635 1.00 98.50 131 LYS A N 1
ATOM 1000 C CA . LYS A 1 131 ? 2.712 -0.009 6.636 1.00 98.50 131 LYS A CA 1
ATOM 1001 C C . LYS A 1 131 ? 1.939 -1.312 6.490 1.00 98.50 131 LYS A C 1
ATOM 1003 O O . LYS A 1 131 ? 1.145 -1.656 7.356 1.00 98.50 131 LYS A O 1
ATOM 1008 N N . ILE A 1 132 ? 2.168 -2.032 5.401 1.00 98.38 132 ILE A N 1
ATOM 1009 C CA . ILE A 1 132 ? 1.570 -3.339 5.127 1.00 98.38 132 ILE A CA 1
ATOM 1010 C C . ILE A 1 132 ? 2.722 -4.335 5.151 1.00 98.38 132 ILE A C 1
ATOM 1012 O O . ILE A 1 132 ? 3.632 -4.244 4.323 1.00 98.38 132 ILE A O 1
ATOM 1016 N N . LEU A 1 133 ? 2.738 -5.214 6.150 1.00 97.69 133 LEU A N 1
ATOM 1017 C CA . LEU A 1 133 ? 3.922 -6.002 6.480 1.00 97.69 133 LEU A CA 1
ATOM 1018 C C . LEU A 1 133 ? 3.618 -7.499 6.442 1.00 97.69 133 LEU A C 1
ATOM 1020 O O . LEU A 1 133 ? 2.682 -7.967 7.085 1.00 97.69 133 LEU A O 1
ATOM 1024 N N . GLY A 1 134 ? 4.468 -8.242 5.734 1.00 95.75 134 GLY A N 1
ATOM 1025 C CA . GLY A 1 134 ? 4.412 -9.698 5.647 1.00 95.75 134 GLY A CA 1
ATOM 1026 C C . GLY A 1 134 ? 3.746 -10.207 4.372 1.00 95.75 134 GLY A C 1
ATOM 1027 O O . GLY A 1 134 ? 3.280 -9.439 3.529 1.00 95.75 134 GLY A O 1
ATOM 1028 N N . ASN A 1 135 ? 3.723 -11.531 4.218 1.00 96.38 135 ASN A N 1
ATOM 1029 C CA . ASN A 1 135 ? 3.005 -12.199 3.136 1.00 96.38 135 ASN A CA 1
ATOM 1030 C C . ASN A 1 135 ? 1.502 -12.232 3.443 1.00 96.38 135 ASN A C 1
ATOM 1032 O O . ASN A 1 135 ? 0.973 -13.267 3.840 1.00 96.38 135 ASN A O 1
ATOM 1036 N N . ILE A 1 136 ? 0.851 -11.080 3.297 1.00 96.81 136 ILE A N 1
ATOM 1037 C CA . ILE A 1 136 ? -0.584 -10.915 3.527 1.00 96.81 136 ILE A CA 1
ATOM 1038 C C . ILE A 1 136 ? -1.302 -10.467 2.258 1.00 96.81 136 ILE A C 1
ATOM 1040 O O . ILE A 1 136 ? -0.730 -9.770 1.412 1.00 96.81 136 ILE A O 1
ATOM 1044 N N . ASN A 1 137 ? -2.566 -10.853 2.142 1.00 98.12 137 ASN A N 1
ATOM 1045 C CA . ASN A 1 137 ? -3.434 -10.532 1.021 1.00 98.12 137 ASN A CA 1
ATOM 1046 C C . ASN A 1 137 ? -4.392 -9.401 1.385 1.00 98.12 137 ASN A C 1
ATOM 1048 O O . ASN A 1 137 ? -5.141 -9.477 2.357 1.00 98.12 137 ASN A O 1
ATOM 1052 N N . ILE A 1 138 ? -4.402 -8.365 0.558 1.00 98.31 138 ILE A N 1
ATOM 1053 C CA . ILE A 1 138 ? -5.347 -7.260 0.627 1.00 98.31 138 ILE A CA 1
ATOM 1054 C C . ILE A 1 138 ? -6.310 -7.414 -0.545 1.00 98.31 138 ILE A C 1
ATOM 1056 O O . ILE A 1 138 ? -5.893 -7.340 -1.699 1.00 98.31 138 ILE A O 1
ATOM 1060 N N . GLY A 1 139 ? -7.588 -7.655 -0.264 1.00 97.56 139 GLY A N 1
ATOM 1061 C CA . GLY A 1 139 ? -8.613 -7.825 -1.289 1.00 97.56 139 GLY A CA 1
ATOM 1062 C C . GLY A 1 139 ? -8.824 -6.576 -2.150 1.00 97.56 139 GLY A C 1
ATOM 1063 O O . GLY A 1 139 ? -8.399 -5.473 -1.808 1.00 97.56 139 GLY A O 1
ATOM 1064 N N . SER A 1 140 ? -9.510 -6.743 -3.280 1.00 97.31 140 SER A N 1
ATOM 1065 C CA . SER A 1 140 ? -9.816 -5.634 -4.189 1.00 97.31 140 SER A CA 1
ATOM 1066 C C . SER A 1 140 ? -10.754 -4.597 -3.558 1.00 97.31 140 SER A C 1
ATOM 1068 O O . SER A 1 140 ? -11.574 -4.918 -2.694 1.00 97.31 140 SER A O 1
ATOM 1070 N N . ASN A 1 141 ? -10.668 -3.351 -4.027 1.00 94.69 141 ASN A N 1
ATOM 1071 C CA . ASN A 1 141 ? -11.442 -2.197 -3.551 1.00 94.69 141 ASN A CA 1
ATOM 1072 C C . ASN A 1 141 ? -11.273 -1.914 -2.047 1.00 94.69 141 ASN A C 1
ATOM 1074 O O . ASN A 1 141 ? -12.187 -1.396 -1.402 1.00 94.69 141 ASN A O 1
ATOM 1078 N N . VAL A 1 142 ? -10.131 -2.290 -1.470 1.00 95.38 142 VAL A N 1
ATOM 1079 C CA . VAL A 1 142 ? -9.813 -1.998 -0.072 1.00 95.38 142 VAL A CA 1
ATOM 1080 C C . VAL A 1 142 ? -9.209 -0.605 0.061 1.00 95.38 142 VAL A C 1
ATOM 1082 O O . VAL A 1 142 ? -8.395 -0.177 -0.756 1.00 95.38 142 VAL A O 1
ATOM 1085 N N . ARG A 1 143 ? -9.567 0.085 1.142 1.00 94.62 143 ARG A N 1
ATOM 1086 C CA . ARG A 1 143 ? -8.902 1.305 1.602 1.00 94.62 143 ARG A CA 1
ATOM 1087 C C . ARG A 1 143 ? -8.110 1.041 2.862 1.00 94.62 143 ARG A C 1
ATOM 1089 O O . ARG A 1 143 ? -8.651 0.537 3.840 1.00 94.62 143 ARG A O 1
ATOM 1096 N N . ILE A 1 144 ? -6.860 1.461 2.870 1.00 96.50 144 ILE A N 1
ATOM 1097 C CA . ILE A 1 144 ? -6.024 1.474 4.063 1.00 96.50 144 ILE A CA 1
ATOM 1098 C C . ILE A 1 144 ? -5.822 2.933 4.449 1.00 96.50 144 ILE A C 1
ATOM 1100 O O . ILE A 1 144 ? -5.309 3.724 3.662 1.00 96.50 144 ILE A O 1
ATOM 1104 N N . GLY A 1 145 ? -6.266 3.296 5.649 1.00 94.81 145 GLY A N 1
ATOM 1105 C CA . GLY A 1 145 ? -6.150 4.646 6.179 1.00 94.81 145 GLY A CA 1
ATOM 1106 C C . GLY A 1 145 ? -4.694 5.059 6.366 1.00 94.81 145 GLY A C 1
ATOM 1107 O O . GLY A 1 145 ? -3.811 4.221 6.577 1.00 94.81 145 GLY A O 1
ATOM 1108 N N . ALA A 1 146 ? -4.452 6.367 6.324 1.00 95.62 146 ALA A N 1
ATOM 1109 C CA . ALA A 1 146 ? -3.131 6.937 6.561 1.00 95.62 146 ALA A CA 1
ATOM 1110 C C . ALA A 1 146 ? -2.527 6.438 7.886 1.00 95.62 146 ALA A C 1
ATOM 1112 O O . ALA A 1 146 ? -3.238 6.229 8.870 1.00 95.62 146 ALA A O 1
ATOM 1113 N N . SER A 1 147 ? -1.212 6.217 7.890 1.00 96.19 147 SER A N 1
ATOM 1114 C CA . SER A 1 147 ? -0.429 5.742 9.041 1.00 96.19 147 SER A CA 1
ATOM 1115 C C . SER A 1 147 ? -0.895 4.420 9.674 1.00 96.19 147 SER A C 1
ATOM 1117 O O . SER A 1 147 ? -0.441 4.074 10.761 1.00 96.19 147 SER A O 1
ATOM 1119 N N . SER A 1 148 ? -1.762 3.649 9.012 1.00 96.50 148 SER A N 1
ATOM 1120 C CA . SER A 1 148 ? -2.222 2.359 9.540 1.00 96.50 148 SER A CA 1
ATOM 1121 C C . SER A 1 148 ? -1.142 1.283 9.420 1.00 96.50 148 SER A C 1
ATOM 1123 O O . SER A 1 148 ? -0.350 1.302 8.476 1.00 96.50 148 SER A O 1
ATOM 1125 N N . VAL A 1 149 ? -1.132 0.311 10.336 1.00 97.88 149 VAL A N 1
ATOM 1126 C CA . VAL A 1 149 ? -0.197 -0.831 10.305 1.00 97.88 149 VAL A CA 1
ATOM 1127 C C . VAL A 1 149 ? -0.970 -2.131 10.105 1.00 97.88 149 VAL A C 1
ATOM 1129 O O . VAL A 1 149 ? -1.595 -2.634 11.032 1.00 97.88 149 VAL A O 1
ATOM 1132 N N . VAL A 1 150 ? -0.934 -2.691 8.900 1.00 97.12 150 VAL A N 1
ATOM 1133 C CA . VAL A 1 150 ? -1.689 -3.892 8.522 1.00 97.12 150 VAL A CA 1
ATOM 1134 C C . VAL A 1 150 ? -0.788 -5.121 8.590 1.00 97.12 150 VAL A C 1
ATOM 1136 O O . VAL A 1 150 ? 0.229 -5.194 7.899 1.00 97.12 150 VAL A O 1
ATOM 1139 N N . LEU A 1 151 ? -1.180 -6.073 9.438 1.00 95.81 151 LEU A N 1
ATOM 1140 C CA . LEU A 1 151 ? -0.417 -7.289 9.754 1.00 95.81 151 LEU A CA 1
ATOM 1141 C C . LEU A 1 151 ? -1.177 -8.585 9.427 1.00 95.81 151 LEU A C 1
ATOM 1143 O O . LEU A 1 151 ? -0.668 -9.673 9.678 1.00 95.81 151 LEU A O 1
ATOM 1147 N N . LYS A 1 152 ? -2.415 -8.482 8.932 1.00 94.69 152 LYS A N 1
ATOM 1148 C CA . LYS A 1 152 ? -3.305 -9.613 8.642 1.00 94.69 152 LYS A CA 1
ATOM 1149 C C . LYS A 1 152 ? -4.005 -9.398 7.306 1.00 94.69 152 LYS A C 1
ATOM 1151 O O . LYS A 1 152 ? -4.144 -8.254 6.870 1.00 94.69 152 LYS A O 1
ATOM 1156 N N . ASP A 1 153 ? -4.461 -10.492 6.705 1.00 96.12 153 ASP A N 1
ATOM 1157 C CA . ASP A 1 153 ? -5.253 -10.464 5.477 1.00 96.12 153 ASP A CA 1
ATOM 1158 C C . ASP A 1 153 ? -6.507 -9.598 5.641 1.00 96.12 153 ASP A C 1
ATOM 1160 O O . ASP A 1 153 ? -7.146 -9.569 6.698 1.00 96.12 153 ASP A O 1
ATOM 1164 N N . VAL A 1 154 ? -6.859 -8.888 4.571 1.00 95.38 154 VAL A N 1
ATOM 1165 C CA . VAL A 1 154 ? -7.995 -7.969 4.530 1.00 95.38 154 VAL A CA 1
ATOM 1166 C C . VAL A 1 154 ? -8.944 -8.412 3.419 1.00 95.38 154 VAL A C 1
ATOM 1168 O O . VAL A 1 154 ? -8.525 -8.478 2.261 1.00 95.38 154 VAL A O 1
ATOM 1171 N N . PRO A 1 155 ? -10.221 -8.697 3.724 1.00 94.50 155 PRO A N 1
ATOM 1172 C CA . PRO A 1 155 ? -11.199 -9.058 2.704 1.00 94.50 155 PRO A CA 1
ATOM 1173 C C . PRO A 1 155 ? -11.487 -7.882 1.750 1.00 94.50 155 PRO A C 1
ATOM 1175 O O . PRO A 1 155 ? -11.266 -6.724 2.110 1.00 94.50 155 PRO A O 1
ATOM 1178 N N . PRO A 1 156 ? -11.984 -8.153 0.530 1.00 93.81 156 PRO A N 1
ATOM 1179 C CA . PRO A 1 156 ? -12.301 -7.111 -0.444 1.00 93.81 156 PRO A CA 1
ATOM 1180 C C . PRO A 1 156 ? -13.426 -6.177 0.031 1.00 93.81 156 PRO A C 1
ATOM 1182 O O . PRO A 1 156 ? -14.279 -6.567 0.826 1.00 93.81 156 PRO A O 1
ATOM 1185 N N . ASN A 1 157 ? -13.478 -4.968 -0.540 1.00 90.00 157 ASN A N 1
ATOM 1186 C CA . ASN A 1 157 ? -14.494 -3.933 -0.284 1.00 90.00 157 ASN A CA 1
ATOM 1187 C C . ASN A 1 157 ? -14.559 -3.442 1.175 1.00 90.00 157 ASN A C 1
ATOM 1189 O O . ASN A 1 157 ? -15.630 -3.092 1.670 1.00 90.00 157 ASN A O 1
ATOM 1193 N N . CYS A 1 158 ? -13.417 -3.409 1.859 1.00 88.12 158 CYS A N 1
ATOM 1194 C CA . CYS A 1 158 ? -13.318 -2.992 3.254 1.00 88.12 158 CYS A CA 1
ATOM 1195 C C . CYS A 1 158 ? -12.429 -1.759 3.433 1.00 88.12 158 CYS A C 1
ATOM 1197 O O . CYS A 1 158 ? -11.585 -1.441 2.597 1.00 88.12 158 CYS A O 1
ATOM 1199 N N . THR A 1 159 ? -12.586 -1.095 4.577 1.00 90.62 159 THR A N 1
ATOM 1200 C CA . THR A 1 159 ? -11.685 -0.023 5.016 1.00 90.62 159 THR A CA 1
ATOM 1201 C C . THR A 1 159 ? -10.950 -0.456 6.281 1.00 90.62 159 THR A C 1
ATOM 1203 O O . THR A 1 159 ? -11.577 -0.984 7.199 1.00 90.62 159 THR A O 1
ATOM 1206 N N . VAL A 1 160 ? -9.633 -0.251 6.331 1.00 91.56 160 VAL A N 1
ATOM 1207 C CA . VAL A 1 160 ? -8.754 -0.607 7.454 1.00 91.56 160 VAL A CA 1
ATOM 1208 C C . VAL A 1 160 ? -8.100 0.642 8.014 1.00 91.56 160 VAL A C 1
ATOM 1210 O O . VAL A 1 160 ? -7.517 1.411 7.255 1.00 91.56 160 VAL A O 1
ATOM 1213 N N . VAL A 1 161 ? -8.158 0.830 9.331 1.00 92.00 161 VAL A N 1
ATOM 1214 C CA . VAL A 1 161 ? -7.540 1.974 10.021 1.00 92.00 161 VAL A CA 1
ATOM 1215 C C . VAL A 1 161 ? -6.858 1.546 11.316 1.00 92.00 161 VAL A C 1
ATOM 1217 O O . VAL A 1 161 ? -7.246 0.544 11.916 1.00 92.00 161 VAL A O 1
ATOM 1220 N N . GLY A 1 162 ? -5.869 2.319 11.763 1.00 87.75 162 GLY A N 1
ATOM 1221 C CA . GLY A 1 162 ? -5.277 2.192 13.098 1.00 87.75 162 GLY A CA 1
ATOM 1222 C C . GLY A 1 162 ? -3.989 1.368 13.168 1.00 87.75 162 GLY A C 1
ATOM 1223 O O . GLY A 1 162 ? -3.458 0.887 12.162 1.00 87.75 162 GLY A O 1
ATOM 1224 N N . ILE A 1 163 ? -3.463 1.243 14.389 1.00 92.75 163 ILE A N 1
ATOM 1225 C CA . ILE A 1 163 ? -2.216 0.540 14.712 1.00 92.75 163 ILE A CA 1
ATOM 1226 C C . ILE A 1 163 ? -2.467 -0.364 15.935 1.00 92.75 163 ILE A C 1
ATOM 1228 O O . ILE A 1 163 ? -2.552 0.155 17.046 1.00 92.75 163 ILE A O 1
ATOM 1232 N N . PRO A 1 164 ? -2.564 -1.698 15.770 1.00 88.69 164 PRO A N 1
ATOM 1233 C CA . PRO A 1 164 ? -2.638 -2.427 14.502 1.00 88.69 164 PRO A CA 1
ATOM 1234 C C . PRO A 1 164 ? -3.948 -2.136 13.750 1.00 88.69 164 PRO A C 1
ATOM 1236 O O . PRO A 1 164 ? -4.973 -1.819 14.349 1.00 88.69 164 PRO A O 1
ATOM 1239 N N . GLY A 1 165 ? -3.908 -2.255 12.426 1.00 88.62 165 GLY A N 1
ATOM 1240 C CA . GLY A 1 165 ? -5.014 -1.950 11.529 1.00 88.62 165 GLY A CA 1
ATOM 1241 C C . GLY A 1 165 ? -6.202 -2.882 11.745 1.00 88.62 165 GLY A C 1
ATOM 1242 O O . GLY A 1 165 ? -6.053 -4.105 11.744 1.00 88.62 165 GLY A O 1
ATOM 1243 N N . ARG A 1 166 ? -7.395 -2.302 11.894 1.00 86.69 166 ARG A N 1
ATOM 1244 C CA . ARG A 1 166 ? -8.665 -3.017 12.058 1.00 86.69 166 ARG A CA 1
ATOM 1245 C C . ARG A 1 166 ? -9.629 -2.661 10.936 1.00 86.69 166 ARG A C 1
ATOM 1247 O O . ARG A 1 166 ? -9.686 -1.513 10.498 1.00 86.69 166 ARG A O 1
ATOM 1254 N N . VAL A 1 167 ? -10.401 -3.648 10.487 1.00 87.25 167 VAL A N 1
ATOM 1255 C CA . VAL A 1 167 ? -11.466 -3.447 9.495 1.00 87.25 167 VAL A CA 1
ATOM 1256 C C . VAL A 1 167 ? -12.624 -2.693 10.153 1.00 87.25 167 VAL A C 1
ATOM 1258 O O . VAL A 1 167 ? -13.203 -3.178 11.121 1.00 87.25 167 VAL A O 1
ATOM 1261 N N . VAL A 1 168 ? -12.963 -1.518 9.626 1.00 78.25 168 VAL A N 1
ATOM 1262 C CA . VAL A 1 168 ? -13.995 -0.616 10.170 1.00 78.25 168 VAL A CA 1
ATOM 1263 C C . VAL A 1 168 ? -15.282 -0.575 9.343 1.00 78.25 168 VAL A C 1
ATOM 1265 O O . VAL A 1 168 ? -16.290 -0.078 9.838 1.00 78.25 168 VAL A O 1
ATOM 1268 N N . ASP A 1 169 ? -15.292 -1.136 8.130 1.00 65.75 169 ASP A N 1
ATOM 1269 C CA . ASP A 1 169 ? -16.445 -1.078 7.221 1.00 65.75 169 ASP A CA 1
ATOM 1270 C C . ASP A 1 169 ? -16.763 -2.448 6.589 1.00 65.75 169 ASP A C 1
ATOM 1272 O O . ASP A 1 169 ? -15.923 -3.035 5.902 1.00 65.75 169 ASP A O 1
ATOM 1276 N N . ARG A 1 170 ? -17.979 -2.955 6.845 1.00 60.81 170 ARG A N 1
ATOM 1277 C CA . ARG A 1 170 ? -18.581 -4.163 6.238 1.00 60.81 170 ARG A CA 1
ATOM 1278 C C . ARG A 1 170 ? -19.865 -3.836 5.451 1.00 60.81 170 ARG A C 1
ATOM 1280 O O . ARG A 1 170 ? -20.587 -4.744 5.054 1.00 60.81 170 ARG A O 1
ATOM 1287 N N . SER A 1 171 ? -20.176 -2.558 5.233 1.00 53.09 171 SER A N 1
ATOM 1288 C CA . SER A 1 171 ? -21.535 -2.112 4.875 1.00 53.09 171 SER A CA 1
ATOM 1289 C C . SER A 1 171 ? -21.847 -2.141 3.377 1.00 53.09 171 SER A C 1
ATOM 1291 O O . SER A 1 171 ? -22.927 -1.717 2.977 1.00 53.09 171 SER A O 1
ATOM 1293 N N . GLY A 1 172 ? -20.917 -2.585 2.525 1.00 50.44 172 GLY A N 1
ATOM 1294 C CA . GLY A 1 172 ? -21.145 -2.674 1.077 1.00 50.44 172 GLY A CA 1
ATOM 1295 C C . GLY A 1 172 ? -21.287 -1.322 0.359 1.00 50.44 172 GLY A C 1
ATOM 1296 O O . GLY A 1 172 ? -21.599 -1.292 -0.830 1.00 50.44 172 GLY A O 1
ATOM 1297 N N . VAL A 1 173 ? -21.038 -0.202 1.045 1.00 53.00 173 VAL A N 1
ATOM 1298 C CA . VAL A 1 173 ? -21.070 1.136 0.449 1.00 53.00 173 VAL A CA 1
ATOM 1299 C C . VAL A 1 173 ? -19.680 1.460 -0.091 1.00 53.00 173 VAL A C 1
ATOM 1301 O O . VAL A 1 173 ? -18.700 1.497 0.650 1.00 53.00 173 VAL A O 1
ATOM 1304 N N . LYS A 1 174 ? -19.573 1.715 -1.402 1.00 47.84 174 LYS A N 1
ATOM 1305 C CA . LYS A 1 174 ? -18.352 2.280 -1.991 1.00 47.84 174 LYS A CA 1
ATOM 1306 C C . LYS A 1 174 ? -18.114 3.663 -1.379 1.00 47.84 174 LYS A C 1
ATOM 1308 O O . LYS A 1 174 ? -18.686 4.644 -1.837 1.00 47.84 174 LYS A O 1
ATOM 1313 N N . VAL A 1 175 ? -17.248 3.754 -0.372 1.00 53.16 175 VAL A N 1
ATOM 1314 C CA . VAL A 1 175 ? -16.696 5.048 0.066 1.00 53.16 175 VAL A CA 1
ATOM 1315 C C . VAL A 1 175 ? -15.955 5.680 -1.129 1.00 53.16 175 VAL A C 1
ATOM 1317 O O . VAL A 1 175 ? -15.509 4.972 -2.043 1.00 53.16 175 VAL A O 1
ATOM 1320 N N . ASN A 1 176 ? -15.840 6.999 -1.177 1.00 56.03 176 ASN A N 1
ATOM 1321 C CA . ASN A 1 176 ? -15.084 7.711 -2.206 1.00 56.03 176 ASN A CA 1
ATOM 1322 C C . ASN A 1 176 ? -13.565 7.575 -1.920 1.00 56.03 176 ASN A C 1
ATOM 1324 O O . ASN A 1 176 ? -13.169 7.754 -0.768 1.00 56.03 176 ASN A O 1
ATOM 1328 N N . PRO A 1 177 ? -12.693 7.223 -2.893 1.00 53.44 177 PRO A N 1
ATOM 1329 C CA . PRO A 1 177 ? -11.239 7.103 -2.685 1.00 53.44 177 PRO A CA 1
ATOM 1330 C C . PRO A 1 177 ? -10.564 8.322 -2.043 1.00 53.44 177 PRO A C 1
ATOM 1332 O O . PRO A 1 177 ? -9.532 8.166 -1.400 1.00 53.44 177 PRO A O 1
ATOM 1335 N N . LEU A 1 178 ? -11.142 9.515 -2.208 1.00 56.94 178 LEU A N 1
ATOM 1336 C CA . LEU A 1 178 ? -10.550 10.781 -1.774 1.00 56.94 178 LEU A CA 1
ATOM 1337 C C . LEU A 1 178 ? -11.078 11.278 -0.413 1.00 56.94 178 LEU A C 1
ATOM 1339 O O . LEU A 1 178 ? -10.491 12.180 0.186 1.00 56.94 178 LEU A O 1
ATOM 1343 N N . GLU A 1 179 ? -12.146 10.683 0.127 1.00 59.06 179 GLU A N 1
ATOM 1344 C CA . GLU A 1 179 ? -12.780 11.136 1.373 1.00 59.06 179 GLU A CA 1
ATOM 1345 C C . GLU A 1 179 ? -12.195 10.442 2.609 1.00 59.06 179 GLU A C 1
ATOM 1347 O O . GLU A 1 179 ? -12.685 9.419 3.083 1.00 59.06 179 GLU A O 1
ATOM 1352 N N . HIS A 1 180 ? -11.146 11.043 3.170 1.00 57.19 180 HIS A N 1
ATOM 1353 C CA . HIS A 1 180 ? -10.452 10.537 4.360 1.00 57.19 180 HIS A CA 1
ATOM 1354 C C . HIS A 1 180 ? -11.144 10.907 5.689 1.00 57.19 180 HIS A C 1
ATOM 1356 O O . HIS A 1 180 ? -10.771 10.391 6.739 1.00 57.19 180 HIS A O 1
ATOM 1362 N N . GLY A 1 181 ? -12.141 11.799 5.664 1.00 53.31 181 GLY A N 1
ATOM 1363 C CA . GLY A 1 181 ? -12.787 12.352 6.865 1.00 53.31 181 GLY A CA 1
ATOM 1364 C C . GLY A 1 181 ? -13.871 11.478 7.509 1.00 53.31 181 GLY A C 1
ATOM 1365 O O . GLY A 1 181 ? -14.325 11.800 8.602 1.00 53.31 181 GLY A O 1
ATOM 1366 N N . SER A 1 182 ? -14.278 10.380 6.866 1.00 55.06 182 SER A N 1
ATOM 1367 C CA . SER A 1 182 ? -15.442 9.572 7.277 1.00 55.06 182 SER A CA 1
ATOM 1368 C C . SER A 1 182 ? -15.046 8.172 7.752 1.00 55.06 182 SER A C 1
ATOM 1370 O O . SER A 1 182 ? -15.686 7.178 7.411 1.00 55.06 182 SER A O 1
ATOM 1372 N N . LEU A 1 183 ? -13.953 8.076 8.510 1.00 58.75 183 LEU A N 1
ATOM 1373 C CA . LEU A 1 183 ? -13.480 6.811 9.067 1.00 58.75 183 LEU A CA 1
ATOM 1374 C C . LEU A 1 183 ? -14.116 6.576 10.449 1.00 58.75 183 LEU A C 1
ATOM 1376 O O . LEU A 1 183 ? -14.070 7.469 11.295 1.00 58.75 183 LEU A O 1
ATOM 1380 N N . PRO A 1 184 ? -14.712 5.398 10.712 1.00 59.50 184 PRO A N 1
ATOM 1381 C CA . PRO A 1 184 ? -15.237 5.072 12.032 1.00 59.50 184 PRO A CA 1
ATOM 1382 C C . PRO A 1 184 ? -14.121 5.069 13.081 1.00 59.50 184 PRO A C 1
ATOM 1384 O O . PRO A 1 184 ? -13.113 4.388 12.910 1.00 59.50 184 PRO A O 1
ATOM 1387 N N . ASP A 1 185 ? -14.325 5.779 14.189 1.00 68.19 185 ASP A N 1
ATOM 1388 C CA . ASP A 1 185 ? -13.395 5.769 15.320 1.00 68.19 185 ASP A CA 1
ATOM 1389 C C . ASP A 1 185 ? -13.630 4.513 16.178 1.00 68.19 185 ASP A C 1
ATOM 1391 O O . ASP A 1 185 ? -14.561 4.439 16.992 1.00 68.19 185 ASP A O 1
ATOM 1395 N N . SER A 1 186 ? -12.822 3.477 15.934 1.00 67.75 186 SER A N 1
ATOM 1396 C CA . SER A 1 186 ? -12.867 2.222 16.687 1.00 67.75 186 SER A CA 1
ATOM 1397 C C . SER A 1 186 ? -12.518 2.417 18.160 1.00 67.75 186 SER A C 1
ATOM 1399 O O . SER A 1 186 ? -13.127 1.765 19.008 1.00 67.75 186 SER A O 1
ATOM 1401 N N . GLU A 1 187 ? -11.607 3.340 18.472 1.00 71.25 187 GLU A N 1
ATOM 1402 C CA . GLU A 1 187 ? -11.177 3.616 19.844 1.00 71.25 187 GLU A CA 1
ATOM 1403 C C . GLU A 1 187 ? -12.298 4.290 20.632 1.00 71.25 187 GLU A C 1
ATOM 1405 O O . GLU A 1 187 ? -12.623 3.863 21.740 1.00 71.25 187 GLU A O 1
ATOM 1410 N N . ALA A 1 188 ? -12.991 5.263 20.031 1.00 70.19 188 ALA A N 1
ATOM 1411 C CA . ALA A 1 188 ? -14.148 5.895 20.658 1.00 70.19 188 ALA A CA 1
ATOM 1412 C C . ALA A 1 188 ? -15.281 4.898 20.942 1.00 70.19 188 ALA A C 1
ATOM 1414 O O . ALA A 1 188 ? -15.964 5.027 21.960 1.00 70.19 188 ALA A O 1
ATOM 1415 N N . LYS A 1 189 ? -15.499 3.895 20.077 1.00 69.50 189 LYS A N 1
ATOM 1416 C CA . LYS A 1 189 ? -16.493 2.837 20.337 1.00 69.50 189 LYS A CA 1
ATOM 1417 C C . LYS A 1 189 ? -16.111 1.993 21.552 1.00 69.50 189 LYS A C 1
ATOM 1419 O O . LYS A 1 189 ? -16.963 1.768 22.410 1.00 69.50 189 LYS A O 1
ATOM 1424 N N . VAL A 1 190 ? -14.849 1.569 21.643 1.00 76.00 190 VAL A N 1
ATOM 1425 C CA . VAL A 1 190 ? -14.348 0.786 22.783 1.00 76.00 190 VAL A CA 1
ATOM 1426 C C . VAL A 1 190 ? -14.391 1.615 24.067 1.00 76.00 190 VAL A C 1
ATOM 1428 O O . VAL A 1 190 ? -14.919 1.145 25.071 1.00 76.00 190 VAL A O 1
ATOM 1431 N N . MET A 1 191 ? -13.939 2.873 24.033 1.00 74.69 191 MET A N 1
ATOM 1432 C CA . MET A 1 191 ? -14.015 3.774 25.187 1.00 74.69 191 MET A CA 1
ATOM 1433 C C . MET A 1 191 ? -15.449 3.964 25.680 1.00 74.69 191 MET A C 1
ATOM 1435 O O . MET A 1 191 ? -15.681 3.903 26.883 1.00 74.69 191 MET A O 1
ATOM 1439 N N . ARG A 1 192 ? -16.427 4.144 24.782 1.00 76.69 192 ARG A N 1
ATOM 1440 C CA . ARG A 1 192 ? -17.844 4.243 25.174 1.00 76.69 192 ARG A CA 1
ATOM 1441 C C . ARG A 1 192 ? -18.349 2.960 25.827 1.00 76.69 192 ARG A C 1
ATOM 1443 O O . ARG A 1 192 ? -19.054 3.040 26.826 1.00 76.69 192 ARG A O 1
ATOM 1450 N N . ALA A 1 193 ? -17.984 1.794 25.293 1.00 76.50 193 ALA A N 1
ATOM 1451 C CA . ALA A 1 193 ? -18.365 0.513 25.885 1.00 76.50 193 ALA A CA 1
ATOM 1452 C C . ALA A 1 193 ? -17.784 0.349 27.300 1.00 76.50 193 ALA A C 1
ATOM 1454 O O . ALA A 1 193 ? -18.508 -0.029 28.221 1.00 76.50 193 ALA A O 1
ATOM 1455 N N . LEU A 1 194 ? -16.511 0.713 27.491 1.00 83.50 194 LEU A N 1
ATOM 1456 C CA . LEU A 1 194 ? -15.862 0.704 28.803 1.00 83.50 194 LEU A CA 1
ATOM 1457 C C . LEU A 1 194 ? -16.517 1.693 29.774 1.00 83.50 194 LEU A C 1
ATOM 1459 O O . LEU A 1 194 ? -16.827 1.309 30.897 1.00 83.50 194 LEU A O 1
ATOM 1463 N N . PHE A 1 195 ? -16.793 2.927 29.344 1.00 84.00 195 PHE A N 1
ATOM 1464 C CA . PHE A 1 195 ? -17.486 3.923 30.168 1.00 84.00 195 PHE A CA 1
ATOM 1465 C C . PHE A 1 195 ? -18.874 3.449 30.603 1.00 84.00 195 PHE A C 1
ATOM 1467 O O . PHE A 1 195 ? -19.214 3.540 31.778 1.00 84.00 195 PHE A O 1
ATOM 1474 N N . ASN A 1 196 ? -19.656 2.881 29.683 1.00 79.69 196 ASN A N 1
ATOM 1475 C CA . ASN A 1 196 ? -20.974 2.337 30.006 1.00 79.69 196 ASN A CA 1
ATOM 1476 C C . ASN A 1 196 ? -20.875 1.189 31.020 1.00 79.69 196 ASN A C 1
ATOM 1478 O O . ASN A 1 196 ? -21.701 1.096 31.928 1.00 79.69 196 ASN A O 1
ATOM 1482 N N . ARG A 1 197 ? -19.852 0.331 30.896 1.00 81.12 197 ARG A N 1
ATOM 1483 C CA . ARG A 1 197 ? -19.615 -0.752 31.854 1.00 81.12 197 ARG A CA 1
ATOM 1484 C C . ARG A 1 197 ? -19.213 -0.219 33.227 1.00 81.12 197 ARG A C 1
ATOM 1486 O O . ARG A 1 197 ? -19.729 -0.724 34.217 1.00 81.12 197 ARG A O 1
ATOM 1493 N N . ILE A 1 198 ? -18.345 0.791 33.290 1.00 87.38 198 ILE A N 1
ATOM 1494 C CA . ILE A 1 198 ? -17.950 1.443 34.547 1.00 87.38 198 ILE A CA 1
ATOM 1495 C C . ILE A 1 198 ? -19.176 2.049 35.230 1.00 87.38 198 ILE A C 1
ATOM 1497 O O . ILE A 1 198 ? -19.429 1.723 36.382 1.00 87.38 198 ILE A O 1
ATOM 1501 N N . ASN A 1 199 ? -19.990 2.822 34.507 1.00 81.75 199 ASN A N 1
ATOM 1502 C CA . ASN A 1 199 ? -21.205 3.423 35.065 1.00 81.75 199 ASN A CA 1
ATOM 1503 C C . ASN A 1 199 ? -22.176 2.356 35.601 1.00 81.75 199 ASN A C 1
ATOM 1505 O O . ASN A 1 199 ? -22.697 2.487 36.703 1.00 81.75 199 ASN A O 1
ATOM 1509 N N . SER A 1 200 ? -22.371 1.261 34.857 1.00 78.88 200 SER A N 1
ATOM 1510 C CA . SER A 1 200 ? -23.215 0.144 35.299 1.00 78.88 200 SER A CA 1
ATOM 1511 C C . SER A 1 200 ? -22.682 -0.524 36.573 1.00 78.88 200 SER A C 1
ATOM 1513 O O . SER A 1 200 ? -23.462 -0.861 37.463 1.00 78.88 200 SER A O 1
ATOM 1515 N N . LEU A 1 201 ? -21.363 -0.700 36.687 1.00 77.94 201 LEU A N 1
ATOM 1516 C CA . LEU A 1 201 ? -20.740 -1.241 37.895 1.00 77.94 201 LEU A CA 1
ATOM 1517 C C . LEU A 1 201 ? -20.851 -0.265 39.075 1.00 77.94 201 LEU A C 1
ATOM 1519 O O . LEU A 1 201 ? -21.119 -0.696 40.194 1.00 77.94 201 LEU A O 1
ATOM 1523 N N . GLU A 1 202 ? -20.696 1.041 38.847 1.00 81.50 202 GLU A N 1
ATOM 1524 C CA . GLU A 1 202 ? -20.870 2.067 39.882 1.00 81.50 202 GLU A CA 1
ATOM 1525 C C . GLU A 1 202 ? -22.305 2.093 40.429 1.00 81.50 202 GLU A C 1
ATOM 1527 O O . GLU A 1 202 ? -22.488 2.150 41.648 1.00 81.50 202 GLU A O 1
ATOM 1532 N N . GLU A 1 203 ? -23.317 1.970 39.563 1.00 79.81 203 GLU A N 1
ATOM 1533 C CA . GLU A 1 203 ? -24.725 1.844 39.967 1.00 79.81 203 GLU A CA 1
ATOM 1534 C C . GLU A 1 203 ? -24.968 0.583 40.809 1.00 79.81 203 GLU A C 1
ATOM 1536 O O . GLU A 1 203 ? -25.607 0.651 41.863 1.00 79.81 203 GLU A O 1
ATOM 1541 N N . GLN A 1 204 ? -24.415 -0.563 40.396 1.00 77.62 204 GLN A N 1
ATOM 1542 C CA . GLN A 1 204 ? -24.512 -1.810 41.163 1.00 77.62 204 GLN A CA 1
ATOM 1543 C C . GLN A 1 204 ? -23.861 -1.678 42.546 1.00 77.62 204 GLN A C 1
ATOM 1545 O O . GLN A 1 204 ? -24.455 -2.072 43.550 1.00 77.62 204 GLN A O 1
ATOM 1550 N N . VAL A 1 205 ? -22.675 -1.068 42.629 1.00 79.12 205 VAL A N 1
ATOM 1551 C CA . VAL A 1 205 ? -21.985 -0.823 43.904 1.00 79.12 205 VAL A CA 1
ATOM 1552 C C . VAL A 1 205 ? -22.786 0.128 44.797 1.00 79.12 205 VAL A C 1
ATOM 1554 O O . VAL A 1 205 ? -22.852 -0.088 46.008 1.00 79.12 205 VAL A O 1
ATOM 1557 N N . GLN A 1 206 ? -23.416 1.166 44.239 1.00 76.31 206 GLN A N 1
ATOM 1558 C CA . GLN A 1 206 ? -24.289 2.058 45.009 1.00 76.31 206 GLN A CA 1
ATOM 1559 C C . GLN A 1 206 ? -25.511 1.322 45.565 1.00 76.31 206 GLN A C 1
ATOM 1561 O O . GLN A 1 206 ? -25.806 1.463 46.752 1.00 76.31 206 GLN A O 1
ATOM 1566 N N . LEU A 1 207 ? -26.182 0.500 44.753 1.00 76.69 207 LEU A N 1
ATOM 1567 C CA . LEU A 1 207 ? -27.310 -0.322 45.202 1.00 76.69 207 LEU A CA 1
ATOM 1568 C C . LEU A 1 207 ? -26.905 -1.266 46.336 1.00 76.69 207 LEU A C 1
ATOM 1570 O O . LEU A 1 207 ? -27.589 -1.325 47.356 1.00 76.69 207 LEU A O 1
ATOM 1574 N N . ILE A 1 208 ? -25.768 -1.951 46.201 1.00 73.25 208 ILE A N 1
ATOM 1575 C CA . ILE A 1 208 ? -25.259 -2.852 47.242 1.00 73.25 208 ILE A CA 1
ATOM 1576 C C . ILE A 1 208 ? -24.953 -2.084 48.532 1.00 73.25 208 ILE A C 1
ATOM 1578 O O . ILE A 1 208 ? -25.320 -2.551 49.606 1.00 73.25 208 ILE A O 1
ATOM 1582 N N . LYS A 1 209 ? -24.354 -0.889 48.455 1.00 73.75 209 LYS A N 1
ATOM 1583 C CA . LYS A 1 209 ? -24.111 -0.040 49.636 1.00 73.75 209 LYS A CA 1
ATOM 1584 C C . LYS A 1 209 ? -25.406 0.389 50.330 1.00 73.75 209 LYS A C 1
ATOM 1586 O O . LYS A 1 209 ? -25.454 0.428 51.557 1.00 73.75 209 LYS A O 1
ATOM 1591 N N . ILE A 1 210 ? -26.456 0.694 49.567 1.00 76.06 210 ILE A N 1
ATOM 1592 C CA . ILE A 1 210 ? -27.778 1.022 50.122 1.00 76.06 210 ILE A CA 1
ATOM 1593 C C . ILE A 1 210 ? -28.373 -0.201 50.831 1.00 76.06 210 ILE A C 1
ATOM 1595 O O . ILE A 1 210 ? -28.844 -0.081 51.960 1.00 76.06 210 ILE A O 1
ATOM 1599 N N . LEU A 1 211 ? -28.297 -1.383 50.211 1.00 71.88 211 LEU A N 1
ATOM 1600 C CA . LEU A 1 211 ? -28.764 -2.636 50.812 1.00 71.88 211 LEU A CA 1
ATOM 1601 C C . LEU A 1 211 ? -27.970 -2.999 52.078 1.00 71.88 211 LEU A C 1
ATOM 1603 O O . LEU A 1 211 ? -28.569 -3.395 53.072 1.00 71.88 211 LEU A O 1
ATOM 1607 N N . GLN A 1 212 ? -26.648 -2.795 52.080 1.00 66.88 212 GLN A N 1
ATOM 1608 C CA . GLN A 1 212 ? -25.782 -2.941 53.259 1.00 66.88 212 GLN A CA 1
ATOM 1609 C C . GLN A 1 212 ? -26.201 -2.016 54.405 1.00 66.88 212 GLN A C 1
ATOM 1611 O O . GLN A 1 212 ? -26.195 -2.422 55.562 1.00 66.88 212 GLN A O 1
ATOM 1616 N N . PHE A 1 213 ? -26.582 -0.774 54.100 1.00 74.62 213 PHE A N 1
ATOM 1617 C CA . PHE A 1 213 ? -27.052 0.165 55.117 1.00 74.62 213 PHE A CA 1
ATOM 1618 C C . PHE A 1 213 ? -28.407 -0.250 55.715 1.00 74.62 213 PHE A C 1
ATOM 1620 O O . PHE A 1 213 ? -28.663 -0.006 56.892 1.00 74.62 213 PHE A O 1
ATOM 1627 N N . GLN A 1 214 ? -29.263 -0.903 54.923 1.00 66.69 214 GLN A N 1
ATOM 1628 C CA . GLN A 1 214 ? -30.573 -1.400 55.358 1.00 66.69 214 GLN A CA 1
ATOM 1629 C C . GLN A 1 214 ? -30.507 -2.754 56.084 1.00 66.69 214 GLN A C 1
ATOM 1631 O O . GLN A 1 214 ? -31.407 -3.074 56.860 1.00 66.69 214 GLN A O 1
ATOM 1636 N N . GLU A 1 215 ? -29.448 -3.540 55.875 1.00 65.69 215 GLU A N 1
ATOM 1637 C CA . GLU A 1 215 ? -29.245 -4.850 56.505 1.00 65.69 215 GLU A CA 1
ATOM 1638 C C . GLU A 1 215 ? -29.375 -4.840 58.043 1.00 65.69 215 GLU A C 1
ATOM 1640 O O . GLU A 1 215 ? -30.169 -5.635 58.547 1.00 65.69 215 GLU A O 1
ATOM 1645 N N . PRO A 1 216 ? -28.715 -3.954 58.818 1.00 63.50 216 PRO A N 1
ATOM 1646 C CA . PRO A 1 216 ? -28.864 -3.940 60.277 1.00 63.50 216 PRO A CA 1
ATOM 1647 C C . PRO A 1 216 ? -30.285 -3.574 60.731 1.00 63.50 216 PRO A C 1
ATOM 1649 O O . PRO A 1 216 ? -30.749 -4.036 61.775 1.00 63.50 216 PRO A O 1
ATOM 1652 N N . GLU A 1 217 ? -31.006 -2.772 59.945 1.00 63.12 217 GLU A N 1
ATOM 1653 C CA . GLU A 1 217 ? -32.397 -2.411 60.221 1.00 63.12 217 GLU A CA 1
ATOM 1654 C C . GLU A 1 217 ? -33.319 -3.626 60.011 1.00 63.12 217 GLU A C 1
ATOM 1656 O O . GLU A 1 217 ? -34.123 -3.955 60.887 1.00 63.12 217 GLU A O 1
ATOM 1661 N N . LEU A 1 218 ? -33.123 -4.368 58.916 1.00 58.94 218 LEU A N 1
ATOM 1662 C CA . LEU A 1 218 ? -33.784 -5.647 58.640 1.00 58.94 218 LEU A CA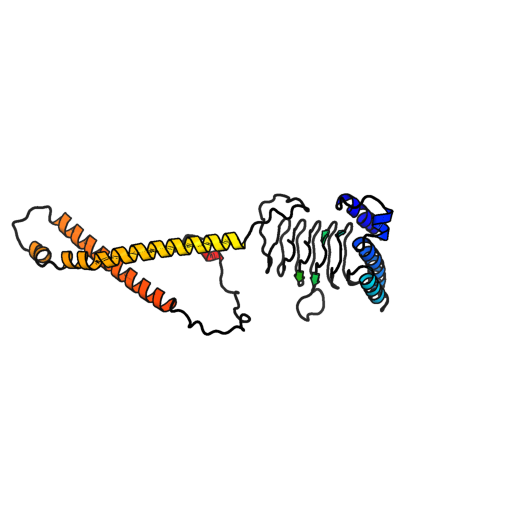 1
ATOM 1663 C C . LEU A 1 218 ? -33.447 -6.724 59.681 1.00 58.94 218 LEU A C 1
ATOM 1665 O O . LEU A 1 218 ? -34.357 -7.373 60.200 1.00 58.94 218 LEU A O 1
ATOM 1669 N N . GLU A 1 219 ? -32.173 -6.889 60.040 1.00 60.22 219 GLU A N 1
ATOM 1670 C CA . GLU A 1 219 ? -31.745 -7.828 61.081 1.00 60.22 219 GLU A CA 1
ATOM 1671 C C . GLU A 1 219 ? -32.370 -7.480 62.433 1.00 60.22 219 GLU A C 1
ATOM 1673 O O . GLU A 1 219 ? -32.836 -8.375 63.134 1.00 60.22 219 GLU A O 1
ATOM 1678 N N . SER A 1 220 ? -32.478 -6.194 62.785 1.00 61.16 220 SER A N 1
ATOM 1679 C CA . SER A 1 220 ? -33.135 -5.765 64.026 1.00 61.16 220 SER A CA 1
ATOM 1680 C C . SER A 1 220 ? -34.634 -6.089 64.051 1.00 61.16 220 SER A C 1
ATOM 1682 O O . SER A 1 220 ? -35.185 -6.408 65.106 1.00 61.16 220 SER A O 1
ATOM 1684 N N . VAL A 1 221 ? -35.306 -6.041 62.897 1.00 61.31 221 VAL A N 1
ATOM 1685 C CA . VAL A 1 221 ? -36.722 -6.405 62.761 1.00 61.31 221 VAL A CA 1
ATOM 1686 C C . VAL A 1 221 ? -36.900 -7.919 62.887 1.00 61.31 221 VAL A C 1
ATOM 1688 O O . VAL A 1 221 ? -37.801 -8.354 63.603 1.00 61.31 221 VAL A O 1
ATOM 1691 N N . VAL A 1 222 ? -36.022 -8.717 62.274 1.00 57.81 222 VAL A N 1
ATOM 1692 C CA . VAL A 1 222 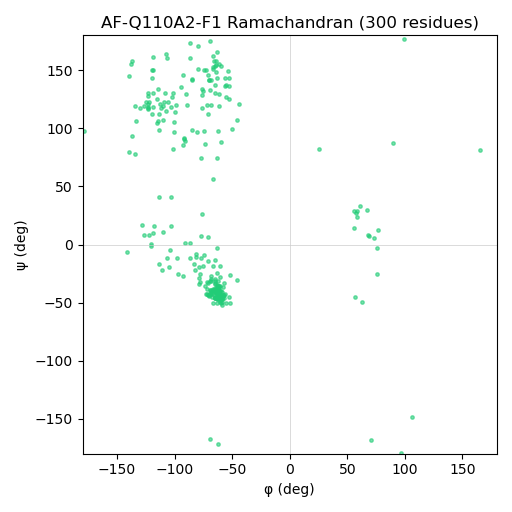? -36.036 -10.192 62.351 1.00 57.81 222 VAL A CA 1
ATOM 1693 C C . VAL A 1 222 ? -35.595 -10.706 63.734 1.00 57.81 222 VAL A C 1
ATOM 1695 O O . VAL A 1 222 ? -36.102 -11.719 64.219 1.00 57.81 222 VAL A O 1
ATOM 1698 N N . ALA A 1 223 ? -34.691 -9.998 64.418 1.00 56.69 223 ALA A N 1
ATOM 1699 C CA . ALA A 1 223 ? -34.183 -10.356 65.742 1.00 56.69 223 ALA A CA 1
ATOM 1700 C C . ALA A 1 223 ? -35.160 -10.046 66.891 1.00 56.69 223 ALA A C 1
ATOM 1702 O O . ALA A 1 223 ? -34.942 -10.517 68.011 1.00 56.69 223 ALA A O 1
ATOM 1703 N N . LYS A 1 224 ? -36.245 -9.288 66.653 1.00 55.88 224 LYS A N 1
ATOM 1704 C CA . LYS A 1 224 ? -37.244 -8.981 67.690 1.00 55.88 224 LYS A CA 1
ATOM 1705 C C . LYS A 1 224 ? -37.899 -10.277 68.211 1.00 55.88 224 LYS A C 1
ATOM 1707 O O . LYS A 1 224 ? -38.594 -10.954 67.450 1.00 55.88 224 LYS A O 1
ATOM 1712 N N . PRO A 1 225 ? -37.776 -10.597 69.518 1.00 51.69 225 PRO A N 1
ATOM 1713 C CA . PRO A 1 225 ? -38.248 -11.863 70.085 1.00 51.69 225 PRO A CA 1
ATOM 1714 C C . PRO A 1 225 ? -39.757 -12.072 69.933 1.00 51.69 225 PRO A C 1
ATOM 1716 O O . PRO A 1 225 ? -40.215 -13.206 69.822 1.00 51.69 225 PRO A O 1
ATOM 1719 N N . HIS A 1 226 ? -40.526 -10.982 69.869 1.00 51.16 226 HIS A N 1
ATOM 1720 C CA . HIS A 1 226 ? -41.976 -11.044 69.723 1.00 51.16 226 HIS A CA 1
ATOM 1721 C C . HIS A 1 226 ? -42.405 -11.710 68.407 1.00 51.16 226 HIS A C 1
ATOM 1723 O O . HIS A 1 226 ? -43.345 -12.493 68.428 1.00 51.16 226 HIS A O 1
ATOM 1729 N N . LEU A 1 227 ? -41.682 -11.518 67.295 1.00 50.00 227 LEU A N 1
ATOM 1730 C CA . LEU A 1 227 ? -41.989 -12.165 66.006 1.00 50.00 227 LEU A CA 1
ATOM 1731 C C . LEU A 1 227 ? -41.738 -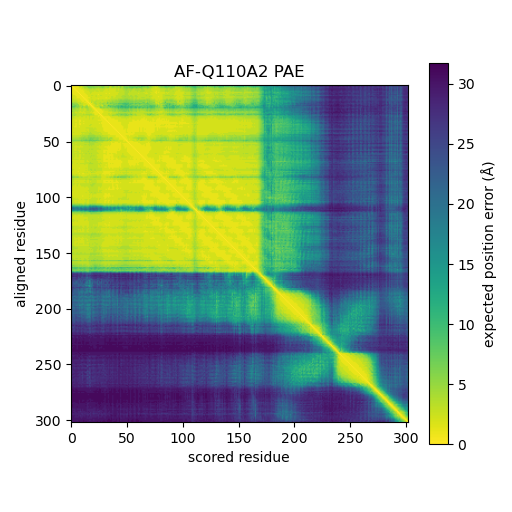13.681 66.023 1.00 50.00 227 LEU A C 1
ATOM 1733 O O . LEU A 1 227 ? -42.485 -14.422 65.393 1.00 50.00 227 LEU A O 1
ATOM 1737 N N . LYS A 1 228 ? -40.761 -14.155 66.809 1.00 45.88 228 LYS A N 1
ATOM 1738 C CA . LYS A 1 228 ? -40.527 -15.594 67.028 1.00 45.88 228 LYS A CA 1
ATOM 1739 C C . LYS A 1 228 ? -41.498 -16.207 68.045 1.00 45.88 228 LYS A C 1
ATOM 1741 O O . LYS A 1 228 ? -41.816 -17.386 67.934 1.00 45.88 228 LYS A O 1
ATOM 1746 N N . SER A 1 229 ? -42.005 -15.428 69.007 1.00 46.22 229 SER A N 1
ATOM 1747 C CA . SER A 1 229 ? -42.992 -15.904 69.990 1.00 46.22 229 SER A CA 1
ATOM 1748 C C . SER A 1 229 ? -44.440 -15.883 69.487 1.00 46.22 229 SER A C 1
ATOM 1750 O O . SER A 1 229 ? -45.294 -16.537 70.085 1.00 46.22 229 SER A O 1
ATOM 1752 N N . PHE A 1 230 ? -44.744 -15.162 68.399 1.00 47.09 230 PHE A N 1
ATOM 1753 C CA . PHE A 1 230 ? -46.089 -15.139 67.805 1.00 47.09 230 PHE A CA 1
ATOM 1754 C C . PHE A 1 230 ? -46.514 -16.485 67.201 1.00 47.09 230 PHE A C 1
ATOM 1756 O O . PHE A 1 230 ? -47.709 -16.733 67.094 1.00 47.09 230 PHE A O 1
ATOM 1763 N N . ALA A 1 231 ? -45.576 -17.394 66.912 1.00 47.25 231 ALA A N 1
ATOM 1764 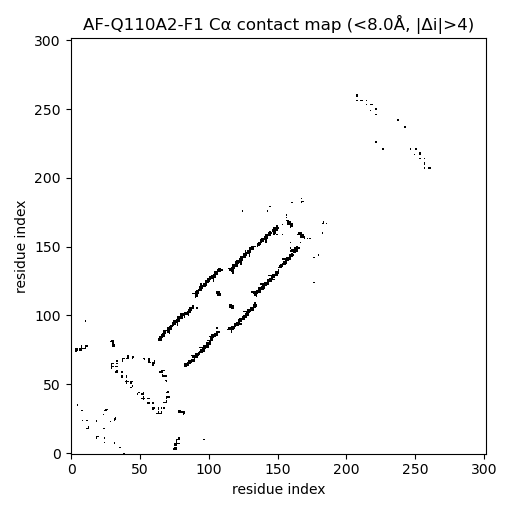C CA . ALA A 1 231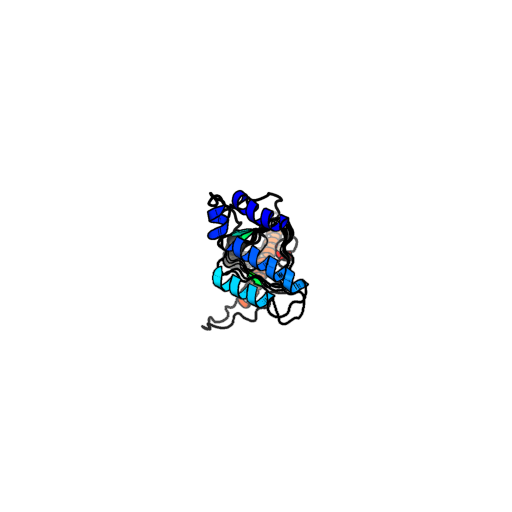 ? -45.893 -18.745 66.444 1.00 47.25 231 ALA A CA 1
ATOM 1765 C C . ALA A 1 231 ? -46.645 -19.614 67.482 1.00 47.25 231 ALA A C 1
ATOM 1767 O O . ALA A 1 231 ? -47.198 -20.643 67.109 1.00 47.25 231 ALA A O 1
ATOM 1768 N N . ASN A 1 232 ? -46.702 -19.208 68.762 1.00 46.62 232 ASN A N 1
ATOM 1769 C CA . ASN A 1 232 ? -47.261 -20.020 69.855 1.00 46.62 232 ASN A CA 1
ATOM 1770 C C . ASN A 1 232 ? -48.420 -19.371 70.642 1.00 46.62 232 ASN A C 1
ATOM 1772 O O . ASN A 1 232 ? -48.844 -19.932 71.652 1.00 46.62 232 ASN A O 1
ATOM 1776 N N . HIS A 1 233 ? -48.964 -18.220 70.221 1.00 44.81 233 HIS A N 1
ATOM 1777 C CA . HIS A 1 233 ? -50.069 -17.563 70.938 1.00 44.81 233 HIS A CA 1
ATOM 1778 C C . HIS A 1 233 ? -51.384 -17.557 70.146 1.00 44.81 233 HIS A C 1
ATOM 1780 O O . HIS A 1 233 ? -51.499 -16.961 69.082 1.00 44.81 233 HIS A O 1
ATOM 1786 N N . SER A 1 234 ? -52.417 -18.165 70.732 1.00 48.66 234 SER A N 1
ATOM 1787 C CA . SER A 1 234 ? -53.701 -18.526 70.112 1.00 48.66 234 SER A CA 1
ATOM 1788 C C . SER A 1 234 ? -54.670 -17.379 69.767 1.00 48.66 234 SER A C 1
ATOM 1790 O O . SER A 1 234 ? -55.800 -17.667 69.382 1.00 48.66 234 SER A O 1
ATOM 1792 N N . ASN A 1 235 ? -54.293 -16.101 69.911 1.00 45.72 235 ASN A N 1
ATOM 1793 C CA . ASN A 1 235 ? -55.263 -14.989 69.930 1.00 45.72 235 ASN A CA 1
ATOM 1794 C C . ASN A 1 235 ? -55.020 -13.825 68.946 1.00 45.72 235 ASN A C 1
ATOM 1796 O O . ASN A 1 235 ? -55.759 -12.846 69.008 1.00 45.72 235 ASN A O 1
ATOM 1800 N N . TYR A 1 236 ? -54.074 -13.903 68.005 1.00 43.06 236 TYR A N 1
ATOM 1801 C CA . TYR A 1 236 ? -53.887 -12.842 67.001 1.00 43.06 236 TYR A CA 1
ATOM 1802 C C . TYR A 1 236 ? -54.227 -13.330 65.589 1.00 43.06 236 TYR A C 1
ATOM 1804 O O . TYR A 1 236 ? -53.423 -13.958 64.921 1.00 43.06 236 TYR A O 1
ATOM 1812 N N . ARG A 1 237 ? -55.442 -13.016 65.117 1.00 46.69 237 ARG A N 1
ATOM 1813 C CA . ARG A 1 237 ? -55.883 -13.236 63.730 1.00 46.69 237 ARG A CA 1
ATOM 1814 C C . ARG A 1 237 ? -55.607 -11.994 62.877 1.00 46.69 237 ARG A C 1
ATOM 1816 O O . ARG A 1 237 ? -56.466 -11.131 62.737 1.00 46.69 237 ARG A O 1
ATOM 1823 N N . LEU A 1 238 ? -54.430 -11.944 62.266 1.00 42.34 238 LEU A N 1
ATOM 1824 C CA . LEU A 1 238 ? -54.146 -11.159 61.058 1.00 42.34 238 LEU A CA 1
ATOM 1825 C C . LEU A 1 238 ? -53.373 -12.094 60.118 1.00 42.34 238 LEU A C 1
ATOM 1827 O O . LEU A 1 238 ? -52.153 -12.068 60.076 1.00 42.34 238 LEU A O 1
ATOM 1831 N N . THR A 1 239 ? -54.120 -12.997 59.464 1.00 49.22 239 THR A N 1
ATOM 1832 C CA . THR A 1 239 ? -53.671 -14.035 58.507 1.00 49.22 239 THR A CA 1
ATOM 1833 C C . THR A 1 239 ? -52.213 -14.469 58.689 1.00 49.22 239 THR A C 1
ATOM 1835 O O . THR A 1 239 ? -51.335 -14.010 57.956 1.00 49.22 239 THR A O 1
ATOM 1838 N N . ASP A 1 240 ? -51.979 -15.374 59.642 1.00 54.22 240 ASP A N 1
ATOM 1839 C CA . ASP A 1 240 ? -50.662 -15.903 60.040 1.00 54.22 240 ASP A CA 1
ATOM 1840 C C . ASP A 1 240 ? -49.762 -16.302 58.858 1.00 54.22 240 ASP A C 1
ATOM 1842 O O . ASP A 1 240 ? -48.545 -16.143 58.906 1.00 54.22 240 ASP A O 1
ATOM 1846 N N . LEU A 1 241 ? -50.361 -16.729 57.743 1.00 54.06 241 LEU A N 1
ATOM 1847 C CA . LEU A 1 241 ? -49.655 -17.075 56.513 1.00 54.06 241 LEU A CA 1
ATOM 1848 C C . LEU A 1 241 ? -48.981 -15.870 55.830 1.00 54.06 241 LEU A C 1
ATOM 1850 O O . LEU A 1 241 ? -47.876 -15.995 55.316 1.00 54.06 241 LEU A O 1
ATOM 1854 N N . ALA A 1 242 ? -49.618 -14.696 55.811 1.00 53.19 242 ALA A N 1
ATOM 1855 C CA . ALA A 1 242 ? -49.081 -13.511 55.139 1.00 53.19 242 ALA A CA 1
ATOM 1856 C C . ALA A 1 242 ? -47.878 -12.930 55.894 1.00 53.19 242 ALA A C 1
ATOM 1858 O O . ALA A 1 242 ? -46.897 -12.514 55.277 1.00 53.19 242 ALA A O 1
ATOM 1859 N N . LEU A 1 243 ? -47.940 -12.946 57.227 1.00 56.84 243 LEU A N 1
ATOM 1860 C CA . LEU A 1 243 ? -46.865 -12.470 58.093 1.00 56.84 243 LEU A CA 1
ATOM 1861 C C . LEU A 1 243 ? -45.683 -13.448 58.073 1.00 56.84 243 LEU A C 1
ATOM 1863 O O . LEU A 1 243 ? -44.545 -13.021 57.900 1.00 56.84 243 LEU A O 1
ATOM 1867 N N . PHE A 1 244 ? -45.957 -14.755 58.118 1.00 58.59 244 PHE A N 1
ATOM 1868 C CA . PHE A 1 244 ? -44.948 -15.803 57.960 1.00 58.59 244 PHE A CA 1
ATOM 1869 C C . PHE A 1 244 ? -44.272 -15.766 56.580 1.00 58.59 244 PHE A C 1
ATOM 1871 O O . PHE A 1 244 ? -43.047 -15.769 56.491 1.00 58.59 244 PHE A O 1
ATOM 1878 N N . ASN A 1 245 ? -45.045 -15.619 55.497 1.00 61.31 245 ASN A N 1
ATOM 1879 C CA . ASN A 1 245 ? -44.500 -15.458 54.146 1.00 61.31 245 ASN A CA 1
ATOM 1880 C C . ASN A 1 245 ? -43.660 -14.184 54.014 1.00 61.31 245 ASN A C 1
ATOM 1882 O O . ASN A 1 245 ? -42.652 -14.186 53.310 1.00 61.31 245 ASN A O 1
ATOM 1886 N N . ARG A 1 246 ? -44.042 -13.098 54.700 1.00 61.72 246 ARG A N 1
ATOM 1887 C CA . ARG A 1 246 ? -43.256 -11.862 54.709 1.00 61.72 246 ARG A CA 1
ATOM 1888 C C . ARG A 1 246 ? -41.948 -12.028 55.478 1.00 61.72 246 ARG A C 1
ATOM 1890 O O . ARG A 1 246 ? -40.939 -11.526 55.001 1.00 61.72 246 ARG A O 1
ATOM 1897 N N . ILE A 1 247 ? -41.943 -12.743 56.605 1.00 65.44 247 ILE A N 1
ATOM 1898 C CA . ILE A 1 247 ? -40.717 -13.062 57.356 1.00 65.44 247 ILE A CA 1
ATOM 1899 C C . ILE A 1 247 ? -39.784 -13.926 56.504 1.00 65.44 247 ILE A C 1
ATOM 1901 O O . ILE A 1 247 ? -38.641 -13.535 56.304 1.00 65.44 247 ILE A O 1
ATOM 1905 N N . ASN A 1 248 ? -40.281 -15.018 55.913 1.00 66.44 248 ASN A N 1
ATOM 1906 C CA . ASN A 1 248 ? -39.474 -15.887 55.048 1.00 66.44 248 ASN A CA 1
ATOM 1907 C C . ASN A 1 248 ? -38.912 -15.132 53.836 1.00 66.44 248 ASN A C 1
ATOM 1909 O O . ASN A 1 248 ? -37.754 -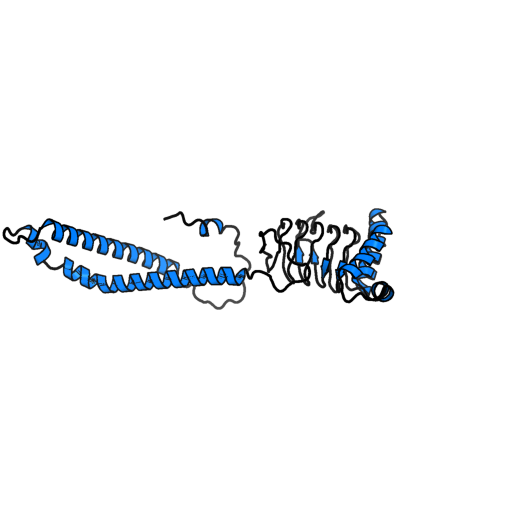15.312 53.473 1.00 66.44 248 ASN A O 1
ATOM 1913 N N . TYR A 1 249 ? -39.712 -14.248 53.231 1.00 67.44 249 TYR A N 1
ATOM 1914 C CA . TYR A 1 249 ? -39.246 -13.379 52.153 1.00 67.44 249 TYR A CA 1
ATOM 1915 C C . TYR A 1 249 ? -38.094 -12.478 52.615 1.00 67.44 249 TYR A C 1
ATOM 1917 O O . TYR A 1 249 ? -37.094 -12.365 51.916 1.00 67.44 249 TYR A O 1
ATOM 1925 N N . LEU A 1 250 ? -38.206 -11.854 53.792 1.00 66.31 250 LEU A N 1
ATOM 1926 C CA . LEU A 1 250 ? -37.150 -10.994 54.333 1.00 66.31 250 LEU A CA 1
ATOM 1927 C C . LEU A 1 250 ? -35.889 -11.795 54.697 1.00 66.31 250 LEU A C 1
ATOM 1929 O O . LEU A 1 250 ? -34.789 -11.325 54.430 1.00 66.31 250 LEU A O 1
ATOM 1933 N N . GLU A 1 251 ? -36.027 -13.009 55.235 1.00 68.06 251 GLU A N 1
ATOM 1934 C CA . GLU A 1 251 ? -34.891 -13.898 55.517 1.00 68.06 251 GLU A CA 1
ATOM 1935 C C . GLU A 1 251 ? -34.142 -14.310 54.240 1.00 68.06 251 GLU A C 1
ATOM 1937 O O . GLU A 1 251 ? -32.910 -14.289 54.217 1.00 68.06 251 GLU A O 1
ATOM 1942 N N . GLU A 1 252 ? -34.860 -14.622 53.157 1.00 70.75 252 GLU A N 1
ATOM 1943 C CA . GLU A 1 252 ? -34.255 -14.901 51.848 1.00 70.75 252 GLU A CA 1
ATOM 1944 C C . GLU A 1 252 ? -33.559 -13.664 51.259 1.00 70.75 252 GLU A C 1
ATOM 1946 O O . GLU A 1 252 ? -32.451 -13.778 50.735 1.00 70.75 252 GLU A O 1
ATOM 1951 N N . GLN A 1 253 ? -34.136 -12.465 51.410 1.00 68.69 253 GLN A N 1
ATOM 1952 C CA . GLN A 1 253 ? -33.471 -11.222 50.993 1.00 68.69 253 GLN A CA 1
ATOM 1953 C C . GLN A 1 253 ? -32.176 -10.971 51.781 1.00 68.69 253 GLN A C 1
ATOM 1955 O O . GLN A 1 253 ? -31.167 -10.597 51.187 1.00 68.69 253 GLN A O 1
ATOM 1960 N N . VAL A 1 254 ? -32.160 -11.232 53.093 1.00 70.50 254 VAL A N 1
ATOM 1961 C CA . VAL A 1 254 ? -30.944 -11.109 53.918 1.00 70.50 254 VAL A CA 1
ATOM 1962 C C . VAL A 1 254 ? -29.872 -12.113 53.479 1.00 70.50 254 VAL A C 1
ATOM 1964 O O . VAL A 1 254 ? -28.704 -11.743 53.361 1.00 70.50 254 VAL A O 1
ATOM 1967 N N . LYS A 1 255 ? -30.235 -13.367 53.170 1.00 72.69 255 LYS A N 1
ATOM 1968 C CA . LYS A 1 255 ? -29.279 -14.352 52.625 1.00 72.69 255 LYS A CA 1
ATOM 1969 C C . LYS A 1 255 ? -28.700 -13.912 51.282 1.00 72.69 255 LYS A C 1
ATOM 1971 O O . LYS A 1 255 ? -27.494 -14.042 51.077 1.00 72.69 255 LYS A O 1
ATOM 1976 N N . LEU A 1 256 ? -29.537 -13.384 50.388 1.00 72.75 256 LEU A N 1
ATOM 1977 C CA . LEU A 1 256 ? -29.105 -12.888 49.083 1.00 72.75 256 LEU A CA 1
ATOM 1978 C C . LEU A 1 256 ? -28.112 -11.728 49.236 1.00 72.75 256 LEU A C 1
ATOM 1980 O O . LEU A 1 256 ? -27.058 -11.742 48.605 1.00 72.75 256 LEU A O 1
ATOM 1984 N N . ILE A 1 257 ? -28.407 -10.768 50.119 1.00 72.06 257 ILE A N 1
ATOM 1985 C CA . ILE A 1 257 ? -27.513 -9.642 50.420 1.00 72.06 257 ILE A CA 1
ATOM 1986 C C . ILE A 1 257 ? -26.161 -10.152 50.938 1.00 72.06 257 ILE A C 1
ATOM 1988 O O . ILE A 1 257 ? -25.128 -9.745 50.414 1.00 72.06 257 ILE A O 1
ATOM 1992 N N . LYS A 1 258 ? -26.143 -11.102 51.882 1.00 71.44 258 LYS A N 1
ATOM 1993 C CA . LYS A 1 258 ? -24.897 -11.697 52.405 1.00 71.44 258 LYS A CA 1
ATOM 1994 C C . LYS A 1 258 ? -24.098 -12.450 51.339 1.00 71.44 258 LYS A C 1
ATOM 1996 O O . LYS A 1 258 ? -22.874 -12.350 51.301 1.00 71.44 258 LYS A O 1
ATOM 2001 N N . SER A 1 259 ? -24.778 -13.165 50.442 1.00 73.44 259 SER A N 1
ATOM 2002 C CA . SER A 1 259 ? -24.137 -13.828 49.300 1.00 73.44 259 SER A CA 1
ATOM 2003 C C . SER A 1 259 ? -23.477 -12.815 48.361 1.00 73.44 259 SER A C 1
ATOM 2005 O O . SER A 1 259 ? -22.321 -12.991 47.979 1.00 73.44 259 SER A O 1
ATOM 2007 N N . LEU A 1 260 ? -24.181 -11.730 48.024 1.00 72.38 260 LEU A N 1
ATOM 2008 C CA . LEU A 1 260 ? -23.653 -10.654 47.182 1.00 72.38 260 LEU A CA 1
ATOM 2009 C C . LEU A 1 260 ? -22.479 -9.925 47.854 1.00 72.38 260 LEU A C 1
ATOM 2011 O O . LEU A 1 260 ? -21.508 -9.586 47.185 1.00 72.38 260 LEU A O 1
ATOM 2015 N N . GLN A 1 261 ? -22.522 -9.730 49.175 1.00 67.88 261 GLN A N 1
ATOM 2016 C CA . GLN A 1 261 ? -21.406 -9.162 49.938 1.00 67.88 261 GLN A CA 1
ATOM 2017 C C . GLN A 1 261 ? -20.153 -10.037 49.880 1.00 67.88 261 GLN A C 1
ATOM 2019 O O . GLN A 1 261 ? -19.059 -9.511 49.693 1.00 67.88 261 GLN A O 1
ATOM 2024 N N . SER A 1 262 ? -20.305 -11.359 50.013 1.00 70.44 262 SER A N 1
ATOM 2025 C CA . SER A 1 262 ? -19.187 -12.302 49.903 1.00 70.44 262 SER A CA 1
ATOM 2026 C C . SER A 1 262 ? -18.542 -12.238 48.519 1.00 70.44 262 SER A C 1
ATOM 2028 O O . SER A 1 262 ? -17.323 -12.140 48.413 1.00 70.44 262 SER A O 1
ATOM 2030 N N . GLN A 1 263 ? -19.360 -12.222 47.464 1.00 70.38 263 GLN A N 1
ATOM 2031 C CA . GLN A 1 263 ? -18.881 -12.095 46.086 1.00 70.38 263 GLN A CA 1
ATOM 2032 C C . GLN A 1 263 ? -18.181 -10.751 45.843 1.00 70.38 263 GLN A C 1
ATOM 2034 O O . GLN A 1 263 ? -17.155 -10.702 45.169 1.00 70.38 263 GLN A O 1
ATOM 2039 N N . LEU A 1 264 ? -18.688 -9.659 46.426 1.00 65.12 264 LEU A N 1
ATOM 2040 C CA . LEU A 1 264 ? -18.055 -8.343 46.329 1.00 65.12 264 LEU A CA 1
ATOM 2041 C C . LEU A 1 264 ? -16.687 -8.313 47.029 1.00 65.12 264 LEU A C 1
ATOM 2043 O O . LEU A 1 264 ? -15.755 -7.709 46.508 1.00 65.12 264 LEU A O 1
ATOM 2047 N N . LEU A 1 265 ? -16.553 -8.977 48.182 1.00 65.38 265 LEU A N 1
ATOM 2048 C CA . LEU A 1 265 ? -15.289 -9.072 48.919 1.00 65.38 265 LEU A CA 1
ATOM 2049 C C . LEU A 1 265 ? -14.233 -9.870 48.139 1.00 65.38 265 LEU A C 1
ATOM 2051 O O . LEU A 1 265 ? -13.060 -9.495 48.112 1.00 65.38 265 LEU A O 1
ATOM 2055 N N . GLU A 1 266 ? -14.654 -10.949 47.474 1.00 64.31 266 GLU A N 1
ATOM 2056 C CA . GLU A 1 266 ? -13.802 -11.714 46.559 1.00 64.31 266 GLU A CA 1
ATOM 2057 C C . GLU A 1 266 ? -13.362 -10.851 45.369 1.00 64.31 266 GLU A C 1
ATOM 2059 O O . GLU A 1 266 ? -12.170 -10.801 45.058 1.00 64.31 266 GLU A O 1
ATOM 2064 N N . LEU A 1 267 ? -14.280 -10.082 44.774 1.00 55.84 267 LEU A N 1
ATOM 2065 C CA . LEU A 1 267 ? -13.966 -9.140 43.698 1.00 55.84 267 LEU A CA 1
ATOM 2066 C C . LEU A 1 267 ? -12.971 -8.053 44.136 1.00 55.84 267 LEU A C 1
ATOM 2068 O O . LEU A 1 267 ? -11.986 -7.822 43.438 1.00 55.84 267 LEU A O 1
ATOM 2072 N N . ASP A 1 268 ? -13.154 -7.437 45.303 1.00 55.72 268 ASP A N 1
ATOM 2073 C CA . ASP A 1 268 ? -12.251 -6.398 45.825 1.00 55.72 268 ASP A CA 1
ATOM 2074 C C . ASP A 1 268 ? -10.848 -6.965 46.133 1.00 55.72 268 ASP A C 1
ATOM 2076 O O . ASP A 1 268 ? -9.828 -6.306 45.918 1.00 55.72 268 ASP A O 1
ATOM 2080 N N . SER A 1 269 ? -10.769 -8.242 46.533 1.00 54.00 269 SER A N 1
ATOM 2081 C CA . SER A 1 269 ? -9.497 -8.954 46.716 1.00 54.00 269 SER A CA 1
ATOM 2082 C C . SER A 1 269 ? -8.789 -9.280 45.394 1.00 54.00 269 SER A C 1
ATOM 2084 O O . SER A 1 269 ? -7.561 -9.225 45.326 1.00 54.00 269 SER A O 1
ATOM 2086 N N . THR A 1 270 ? -9.542 -9.541 44.319 1.00 50.50 270 THR A N 1
ATOM 2087 C CA . THR A 1 270 ? -8.987 -9.728 42.966 1.00 50.50 270 THR A CA 1
ATOM 2088 C C . THR A 1 270 ? -8.620 -8.412 42.273 1.00 50.50 270 THR A C 1
ATOM 2090 O O . THR A 1 270 ? -7.726 -8.395 41.430 1.00 50.50 270 THR A O 1
ATOM 2093 N N . VAL A 1 271 ? -9.259 -7.299 42.653 1.00 44.81 271 VAL A N 1
ATOM 2094 C CA . VAL A 1 271 ? -8.984 -5.936 42.157 1.00 44.81 271 VAL A CA 1
ATOM 2095 C C . VAL A 1 271 ? -7.937 -5.213 43.020 1.00 44.81 271 VAL A C 1
ATOM 2097 O O . VAL A 1 271 ? -7.564 -4.079 42.710 1.00 44.81 271 VAL A O 1
ATOM 2100 N N . ALA A 1 272 ? -7.400 -5.867 44.062 1.00 39.56 272 ALA A N 1
ATOM 2101 C CA . ALA A 1 272 ? -6.303 -5.354 44.876 1.00 39.56 272 ALA A CA 1
ATOM 2102 C C . ALA A 1 272 ? -5.203 -4.779 43.973 1.00 39.56 272 ALA A C 1
ATOM 2104 O O . ALA A 1 272 ? -4.492 -5.505 43.275 1.00 39.56 272 ALA A O 1
ATOM 2105 N N . LYS A 1 273 ? -5.122 -3.439 43.965 1.00 42.03 273 LYS A N 1
ATOM 2106 C CA . LYS A 1 273 ? -4.216 -2.656 43.125 1.00 42.03 273 LYS A CA 1
ATOM 2107 C C . LYS A 1 273 ? -2.832 -3.306 43.161 1.00 42.03 273 LYS A C 1
ATOM 2109 O O . LYS A 1 273 ? -2.246 -3.351 44.250 1.00 42.03 273 LYS A O 1
ATOM 2114 N N . PRO A 1 274 ? -2.252 -3.736 42.024 1.00 34.84 274 PRO A N 1
ATOM 2115 C CA . PRO A 1 274 ? -0.819 -3.952 42.016 1.00 34.84 274 PRO A CA 1
ATOM 2116 C C . PRO A 1 274 ? -0.189 -2.631 42.475 1.00 34.84 274 PRO A C 1
ATOM 2118 O O . PRO A 1 274 ? -0.675 -1.555 42.096 1.00 34.84 274 PRO A O 1
ATOM 2121 N N . PRO A 1 275 ? 0.834 -2.665 43.342 1.00 33.53 275 PRO A N 1
ATOM 2122 C CA . PRO A 1 275 ? 1.477 -1.438 43.764 1.00 33.53 275 PRO A CA 1
ATOM 2123 C C . PRO A 1 275 ? 1.920 -0.711 42.497 1.00 33.53 275 PRO A C 1
ATOM 2125 O O . PRO A 1 275 ? 2.597 -1.301 41.654 1.00 33.53 275 PRO A O 1
ATOM 2128 N N . LEU A 1 276 ? 1.528 0.558 42.361 1.00 35.78 276 LEU A N 1
ATOM 2129 C CA . LEU A 1 276 ? 2.110 1.490 41.398 1.00 35.78 276 LEU A CA 1
ATOM 2130 C C . LEU A 1 276 ? 3.587 1.670 41.773 1.00 35.78 276 LEU A C 1
ATOM 2132 O O . LEU A 1 276 ? 3.994 2.670 42.357 1.00 35.78 276 LEU A O 1
ATOM 2136 N N . LYS A 1 277 ? 4.405 0.656 41.486 1.00 34.19 277 LYS A N 1
ATOM 2137 C CA . LYS A 1 277 ? 5.841 0.811 41.372 1.00 34.19 277 LYS A CA 1
ATOM 2138 C C . LYS A 1 277 ? 6.067 1.466 40.025 1.00 34.19 277 LYS A C 1
ATOM 2140 O O . LYS A 1 277 ? 5.732 0.922 38.979 1.00 34.19 277 LYS A O 1
ATOM 2145 N N . SER A 1 278 ? 6.622 2.665 40.084 1.00 41.78 278 SER A N 1
ATOM 2146 C CA . SER A 1 278 ? 7.227 3.349 38.958 1.00 41.78 278 SER A CA 1
ATOM 2147 C C . SER A 1 278 ? 8.214 2.414 38.250 1.00 41.78 278 SER A C 1
ATOM 2149 O O . SER A 1 278 ? 9.355 2.260 38.683 1.00 41.78 278 SER A O 1
ATOM 2151 N N . SER A 1 279 ? 7.792 1.795 37.156 1.00 32.66 279 SER A N 1
ATOM 2152 C CA . SER A 1 279 ? 8.706 1.270 36.152 1.00 32.66 279 SER A CA 1
ATOM 2153 C C . SER A 1 279 ? 8.158 1.615 34.777 1.00 32.66 279 SER A C 1
ATOM 2155 O O . SER A 1 279 ? 7.349 0.896 34.193 1.00 32.66 279 SER A O 1
ATOM 2157 N N . ALA A 1 280 ? 8.624 2.747 34.254 1.00 38.88 280 ALA A N 1
ATOM 2158 C CA . ALA A 1 280 ? 8.860 2.830 32.825 1.00 38.88 280 ALA A CA 1
ATOM 2159 C C . ALA A 1 280 ? 9.751 1.635 32.434 1.00 38.88 280 ALA A C 1
ATOM 2161 O O . ALA A 1 280 ? 10.711 1.342 33.145 1.00 38.88 280 ALA A O 1
ATOM 2162 N N . ASN A 1 281 ? 9.418 0.982 31.320 1.00 37.88 281 ASN A N 1
ATOM 2163 C CA . ASN A 1 281 ? 10.074 -0.192 30.724 1.00 37.88 281 ASN A CA 1
ATOM 2164 C C . ASN A 1 281 ? 9.549 -1.553 31.211 1.00 37.88 281 ASN A C 1
ATOM 2166 O O . ASN A 1 281 ? 10.093 -2.144 32.137 1.00 37.88 281 ASN A O 1
ATOM 2170 N N . ASN A 1 282 ? 8.499 -2.051 30.542 1.00 33.25 282 ASN A N 1
ATOM 2171 C CA . ASN A 1 282 ? 8.435 -3.389 29.919 1.00 33.25 282 ASN A CA 1
ATOM 2172 C C . ASN A 1 282 ? 6.978 -3.750 29.566 1.00 33.25 282 ASN A C 1
ATOM 2174 O O . ASN A 1 282 ? 6.317 -4.496 30.279 1.00 33.25 282 ASN A O 1
ATOM 2178 N N . TYR A 1 283 ? 6.489 -3.247 28.428 1.00 34.34 283 TYR A N 1
ATOM 2179 C CA . TYR A 1 283 ? 5.233 -3.691 27.798 1.00 34.34 283 TYR A CA 1
ATOM 2180 C C . TYR A 1 283 ? 5.509 -4.610 26.593 1.00 34.34 283 TYR A C 1
ATOM 2182 O O . TYR A 1 283 ? 4.891 -4.466 25.545 1.00 34.34 283 TYR A O 1
ATOM 2190 N N . SER A 1 284 ? 6.482 -5.521 26.694 1.00 33.97 284 SER A N 1
ATOM 2191 C CA . SER A 1 284 ? 6.863 -6.396 25.571 1.00 33.97 284 SER A CA 1
ATOM 2192 C C . SER A 1 284 ? 6.365 -7.840 25.669 1.00 33.97 284 SER A C 1
ATOM 2194 O O . SER A 1 284 ? 6.559 -8.573 24.710 1.00 33.97 284 SER A O 1
ATOM 2196 N N . ASN A 1 285 ? 5.717 -8.258 26.765 1.00 31.30 285 ASN A N 1
ATOM 2197 C CA . ASN A 1 285 ? 5.394 -9.678 26.997 1.00 31.30 285 ASN A CA 1
ATOM 2198 C C . ASN A 1 285 ? 3.921 -9.978 27.340 1.00 31.30 285 ASN A C 1
ATOM 2200 O O . ASN A 1 285 ? 3.634 -11.065 27.833 1.00 31.30 285 ASN A O 1
ATOM 2204 N N . TYR A 1 286 ? 2.978 -9.066 27.085 1.00 32.41 286 TYR A N 1
ATOM 2205 C CA . TYR A 1 286 ? 1.562 -9.446 27.134 1.00 32.41 286 TYR A CA 1
ATOM 2206 C C . TYR A 1 286 ? 1.154 -10.037 25.786 1.00 32.41 286 TYR A C 1
ATOM 2208 O O . TYR A 1 286 ? 0.894 -9.312 24.826 1.00 32.41 286 TYR A O 1
ATOM 2216 N N . ASP A 1 287 ? 1.145 -11.366 25.726 1.00 31.02 287 ASP A N 1
ATOM 2217 C CA . ASP A 1 287 ? 0.577 -12.123 24.620 1.00 31.02 287 ASP A CA 1
ATOM 2218 C C . ASP A 1 287 ? -0.954 -12.059 24.741 1.00 31.02 287 ASP A C 1
ATOM 2220 O O . ASP A 1 287 ? -1.572 -12.752 25.543 1.00 31.02 287 ASP A O 1
ATOM 2224 N N . PHE A 1 288 ? -1.578 -11.149 23.992 1.00 36.94 288 PHE A N 1
ATOM 2225 C CA . PHE A 1 288 ? -3.037 -10.965 23.941 1.00 36.94 288 PHE A CA 1
ATOM 2226 C C . PHE A 1 288 ? -3.740 -12.049 23.094 1.00 36.94 288 PHE A C 1
ATOM 2228 O O . PHE A 1 288 ? -4.794 -11.790 22.513 1.00 36.94 288 PHE A O 1
ATOM 2235 N N . GLN A 1 289 ? -3.148 -13.239 22.962 1.00 34.34 289 GLN A N 1
ATOM 2236 C CA . GLN A 1 289 ? -3.629 -14.265 22.033 1.00 34.34 289 GLN A CA 1
ATOM 2237 C C . GLN A 1 289 ? -4.889 -15.007 22.498 1.00 34.34 289 GLN A C 1
ATOM 2239 O O . GLN A 1 289 ? -5.609 -15.487 21.631 1.00 34.34 289 GLN A O 1
ATOM 2244 N N . ASP A 1 290 ? -5.245 -14.981 23.787 1.00 33.34 290 ASP A N 1
ATOM 2245 C CA . ASP A 1 290 ? -6.319 -15.849 24.310 1.00 33.34 290 ASP A CA 1
ATOM 2246 C C . ASP A 1 290 ? -7.539 -15.119 24.903 1.00 33.34 290 ASP A C 1
ATOM 2248 O O . ASP A 1 290 ? -8.357 -15.724 25.590 1.00 33.34 290 ASP A O 1
ATOM 2252 N N . LEU A 1 291 ? -7.721 -13.821 24.639 1.00 38.03 291 LEU A N 1
ATOM 2253 C CA . LEU A 1 291 ? -8.997 -13.164 24.951 1.00 38.03 291 LEU A CA 1
ATOM 2254 C C . LEU A 1 291 ? -9.900 -13.224 23.719 1.00 38.03 291 LEU A C 1
ATOM 2256 O O . LEU A 1 291 ? -9.934 -12.300 22.902 1.00 38.03 291 LEU A O 1
ATOM 2260 N N . GLU A 1 292 ? -10.629 -14.333 23.584 1.00 38.12 292 GLU A N 1
ATOM 2261 C CA . GLU A 1 292 ? -11.787 -14.451 22.698 1.00 38.12 292 GLU A CA 1
ATOM 2262 C C . GLU A 1 292 ? -12.846 -13.415 23.114 1.00 38.12 292 GLU A C 1
ATOM 2264 O O . GLU A 1 292 ? -13.759 -13.658 23.892 1.00 38.12 292 GLU A O 1
ATOM 2269 N N . ILE A 1 293 ? -12.729 -12.207 22.555 1.00 40.75 293 ILE A N 1
ATOM 2270 C CA . ILE A 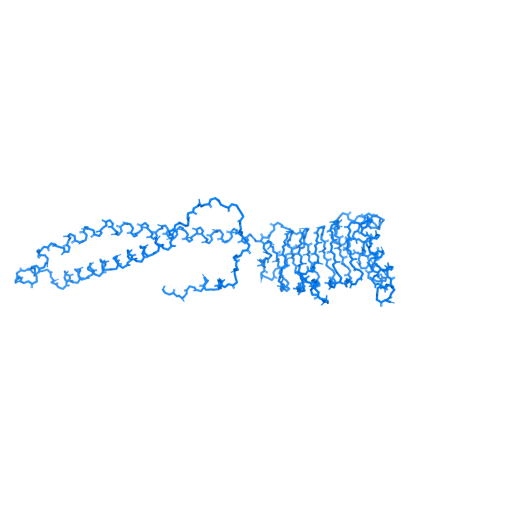1 293 ? -13.697 -11.102 22.685 1.00 40.75 293 ILE A CA 1
ATOM 2271 C C . ILE A 1 293 ? -15.069 -11.471 22.065 1.00 40.75 293 ILE A C 1
ATOM 2273 O O . ILE A 1 293 ? -16.016 -10.691 22.148 1.00 40.75 293 ILE A O 1
ATOM 2277 N N . GLN A 1 294 ? -15.212 -12.656 21.459 1.00 37.09 294 GLN A N 1
ATOM 2278 C CA . GLN A 1 294 ? -16.501 -13.156 20.976 1.00 37.09 294 GLN A CA 1
ATOM 2279 C C . GLN A 1 294 ? -17.497 -13.413 22.114 1.00 37.09 294 GLN A C 1
ATOM 2281 O O . GLN A 1 294 ? -18.666 -13.072 21.951 1.00 37.09 294 GLN A O 1
ATOM 2286 N N . ASP A 1 295 ? -17.040 -13.833 23.293 1.00 36.53 295 ASP A N 1
ATOM 2287 C CA . ASP A 1 295 ? -17.939 -14.129 24.420 1.00 36.53 295 ASP A CA 1
ATOM 2288 C C . ASP A 1 295 ? -18.507 -12.874 25.105 1.00 36.53 295 ASP A C 1
ATOM 2290 O O . ASP A 1 295 ? -19.414 -12.958 25.927 1.00 36.53 295 ASP A O 1
ATOM 2294 N N . PHE A 1 296 ? -18.017 -11.677 24.761 1.00 38.50 296 PHE A N 1
ATOM 2295 C CA . PHE A 1 296 ? -18.500 -10.424 25.352 1.00 38.50 296 PHE A CA 1
ATOM 2296 C C . PHE A 1 296 ? -19.730 -9.839 24.634 1.00 38.50 296 PHE A C 1
ATOM 2298 O O . PHE A 1 296 ? -20.339 -8.893 25.138 1.00 38.50 296 PHE A O 1
ATOM 2305 N N . PHE A 1 297 ? -20.087 -10.362 23.454 1.00 40.75 297 PHE A N 1
ATOM 2306 C CA . PHE A 1 297 ? -21.203 -9.858 22.641 1.00 40.75 297 PHE A CA 1
ATOM 2307 C C . PHE A 1 297 ? -22.455 -10.737 22.675 1.00 40.75 297 PHE A C 1
ATOM 2309 O O . PHE A 1 297 ? -23.545 -10.224 22.413 1.00 40.75 297 PHE A O 1
ATOM 2316 N N . ASP A 1 298 ? -22.332 -12.005 23.058 1.00 33.59 298 ASP A N 1
ATOM 2317 C CA . ASP A 1 298 ? -23.479 -12.897 23.178 1.00 33.59 298 ASP A CA 1
ATOM 2318 C C . ASP A 1 298 ? -24.005 -12.843 24.615 1.00 33.59 298 ASP A C 1
ATOM 2320 O O . ASP A 1 298 ? -23.555 -13.545 25.516 1.00 33.59 298 ASP A O 1
ATOM 2324 N N . GLY A 1 299 ? -24.969 -11.944 24.837 1.00 39.12 299 GLY A N 1
ATOM 2325 C CA . GLY A 1 299 ? -25.716 -11.784 26.088 1.00 39.12 299 GLY A CA 1
ATOM 2326 C C . GLY A 1 299 ? -26.619 -12.979 26.422 1.00 39.12 299 GLY A C 1
ATOM 2327 O O . GLY A 1 299 ? -27.824 -12.815 26.604 1.00 39.12 299 GLY A O 1
ATOM 2328 N N . SER A 1 300 ? -26.051 -14.179 26.503 1.00 37.50 300 SER A N 1
ATOM 2329 C CA . SER A 1 300 ? -26.706 -15.397 26.972 1.00 37.50 300 SER A CA 1
ATOM 2330 C C . SER A 1 300 ? -25.739 -16.192 27.844 1.00 37.50 300 SER A C 1
ATOM 2332 O O . SER A 1 300 ? -25.119 -17.154 27.398 1.00 37.50 300 SER A O 1
ATOM 2334 N N . GLY A 1 301 ? -25.600 -15.784 29.101 1.00 38.69 301 GLY A N 1
ATOM 2335 C CA . GLY A 1 301 ? -24.772 -16.505 30.055 1.00 38.69 301 GLY A CA 1
ATOM 2336 C C . GLY A 1 301 ? -24.797 -15.868 31.433 1.00 38.69 301 GLY A C 1
ATOM 2337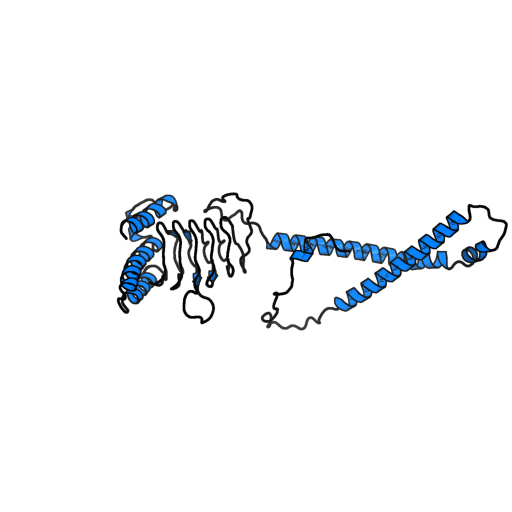 O O . GLY A 1 301 ? -24.003 -14.971 31.693 1.00 38.69 301 GLY A O 1
ATOM 2338 N N . ILE A 1 302 ? -25.647 -16.445 32.291 1.00 32.59 302 ILE A N 1
ATOM 2339 C CA . ILE A 1 302 ? -25.864 -16.195 33.731 1.00 32.59 302 ILE A CA 1
ATOM 2340 C C . ILE A 1 302 ? -26.927 -15.134 34.035 1.00 32.59 302 ILE A C 1
ATOM 2342 O O . ILE A 1 302 ? -26.697 -13.930 33.799 1.00 32.59 302 ILE A O 1
#